Protein AF-A0A2N5XV74-F1 (afdb_monomer)

Radius of gyration: 28.9 Å; Cα contacts (8 Å, |Δi|>4): 159; chains: 1; bounding box: 77×36×85 Å

Foldseek 3Di:
DALVVLVVVLVVCQQPQFAADFLCSLVSVVVVLVVVLVVVLVVQCVVPVPAPDNPPPPPPPVDRRCHPSSVVSCVSCVNSNLSNLSNLCVQQVHHSVLVCLVVVPPVSVVVSVVSSNDHGDAAADPRGGDPVVVVVVVVVVVPDPPPDDPPDDDDDDDPDPPDPPPDDPPDPPVNVVVVVVVVVVD

Sequence (186 aa):
MNMAAAVRAVFNKYATFSGRARRAEYWWWTLALILTSIAVGIVDVTLFPEGMVPSSDLQSEGGDYEGPLSTILYLATLLPSLAVGVRRLHDVGKSGWWMFIVLVPLFGMLYLIYLNIRKGDEGSNLYGPDPLNAFAVSSSIAHSPQNEAPEATSPSKAVQPKRASWRAPSMGKDDFKSTQDRFKDK

Mean predicted aligned error: 14.93 Å

Secondary structure (DSSP, 8-state):
--HHHHHHHHHHTTT--SS---HHHHHHHHHHHHHHHHHHHHHHHHH-TT-SS---S---TT-----HHHHHHHHHHHHHHHHHHHHHHHHTT--GGGGGGGGSTTHHHHHHHHHHHSPPPSS-BTTBS-HHHHHHHHHHHTTS-S--------------------------HHHHHHHHHTTT--

pLDDT: mean 79.22, std 18.74, range [44.16, 97.81]

InterPro domains:
  IPR008523 Protein of unknown function DUF805 [PF05656] (14-129)
  IPR008523 Protein of unknown function DUF805 [PTHR34980] (8-153)

Structure (mmCIF, N/CA/C/O backbone):
data_AF-A0A2N5XV74-F1
#
_entry.id   AF-A0A2N5XV74-F1
#
loop_
_atom_site.group_PDB
_atom_site.id
_atom_site.type_symbol
_atom_site.label_atom_id
_atom_site.label_alt_id
_atom_site.label_comp_id
_atom_site.label_asym_id
_atom_site.label_entity_id
_atom_site.label_seq_id
_atom_site.pdbx_PDB_ins_code
_atom_site.Cartn_x
_atom_site.Cartn_y
_atom_site.Cartn_z
_atom_site.occupancy
_atom_site.B_iso_or_equiv
_atom_site.auth_seq_id
_atom_site.auth_comp_id
_atom_site.auth_asym_id
_atom_site.auth_atom_id
_atom_site.pdbx_PDB_model_num
ATOM 1 N N . MET A 1 1 ? 8.786 -1.049 15.254 1.00 88.50 1 MET A N 1
ATOM 2 C CA . MET A 1 1 ? 8.832 -2.062 14.170 1.00 88.50 1 MET A CA 1
ATOM 3 C C . MET A 1 1 ? 10.039 -1.751 13.321 1.00 88.50 1 MET A C 1
ATOM 5 O O . MET A 1 1 ? 10.252 -0.569 13.086 1.00 88.50 1 MET A O 1
ATOM 9 N N . ASN A 1 2 ? 10.798 -2.757 12.896 1.00 94.81 2 ASN A N 1
ATOM 10 C CA . ASN A 1 2 ? 11.835 -2.592 11.876 1.00 94.81 2 ASN A CA 1
ATOM 11 C C . ASN A 1 2 ? 11.296 -3.016 10.497 1.00 94.81 2 ASN A C 1
ATOM 13 O O . ASN A 1 2 ? 10.208 -3.590 10.400 1.00 94.81 2 ASN A O 1
ATOM 17 N N . MET A 1 3 ? 12.064 -2.748 9.443 1.00 95.31 3 MET A N 1
ATOM 18 C CA . MET A 1 3 ? 11.657 -3.015 8.064 1.00 95.31 3 MET A CA 1
ATOM 19 C C . MET A 1 3 ? 11.350 -4.494 7.795 1.00 95.31 3 MET A C 1
ATOM 21 O O . MET A 1 3 ? 10.280 -4.818 7.289 1.00 95.31 3 MET A O 1
ATOM 25 N N . ALA A 1 4 ? 12.238 -5.406 8.203 1.00 95.62 4 ALA A N 1
ATOM 26 C CA . ALA A 1 4 ? 12.054 -6.841 7.979 1.00 95.62 4 ALA A CA 1
ATOM 27 C C . ALA A 1 4 ? 10.775 -7.380 8.641 1.00 95.62 4 ALA A C 1
ATOM 29 O O . ALA A 1 4 ? 10.051 -8.180 8.047 1.00 95.62 4 ALA A O 1
ATOM 30 N N . ALA A 1 5 ? 10.452 -6.915 9.853 1.00 95.69 5 ALA A N 1
ATOM 31 C CA . ALA A 1 5 ? 9.199 -7.271 10.504 1.00 95.69 5 ALA A CA 1
ATOM 32 C C . ALA A 1 5 ? 7.983 -6.739 9.730 1.00 95.69 5 ALA A C 1
ATOM 34 O O . ALA A 1 5 ? 6.967 -7.426 9.683 1.00 95.69 5 ALA A O 1
ATOM 35 N N . ALA A 1 6 ? 8.065 -5.536 9.147 1.00 95.00 6 ALA A N 1
ATOM 36 C CA . ALA A 1 6 ? 6.984 -4.948 8.351 1.00 95.00 6 ALA A CA 1
ATOM 37 C C . ALA A 1 6 ? 6.697 -5.756 7.091 1.00 95.00 6 ALA A C 1
ATOM 39 O O . ALA A 1 6 ? 5.558 -6.162 6.880 1.00 95.00 6 ALA A O 1
ATOM 40 N N . VAL A 1 7 ? 7.743 -6.081 6.334 1.00 95.50 7 VAL A N 1
ATOM 41 C CA . VAL A 1 7 ? 7.644 -6.913 5.132 1.00 95.50 7 VAL A CA 1
ATOM 42 C C . VAL A 1 7 ? 7.010 -8.267 5.462 1.00 95.50 7 VAL A C 1
ATOM 44 O O . VAL A 1 7 ? 6.011 -8.646 4.855 1.00 95.50 7 VAL A O 1
ATOM 47 N N . ARG A 1 8 ? 7.506 -8.958 6.499 1.00 96.00 8 ARG A N 1
ATOM 48 C CA . ARG A 1 8 ? 6.921 -10.233 6.955 1.00 96.00 8 ARG A CA 1
ATOM 49 C C . ARG A 1 8 ? 5.457 -10.089 7.373 1.00 96.00 8 ARG A C 1
ATOM 51 O O . ARG A 1 8 ? 4.640 -10.930 7.022 1.00 96.00 8 ARG A O 1
ATOM 58 N N . ALA A 1 9 ? 5.111 -9.037 8.114 1.00 94.50 9 ALA A N 1
ATOM 59 C CA . ALA A 1 9 ? 3.739 -8.816 8.566 1.00 94.50 9 ALA A CA 1
ATOM 60 C C . ALA A 1 9 ? 2.768 -8.572 7.402 1.00 94.50 9 ALA A C 1
ATOM 62 O O . ALA A 1 9 ? 1.642 -9.064 7.449 1.00 94.50 9 ALA A O 1
ATOM 63 N N . VAL A 1 10 ? 3.198 -7.837 6.373 1.00 94.25 10 VAL A N 1
ATOM 64 C CA . VAL A 1 10 ? 2.386 -7.563 5.183 1.00 94.25 10 VAL A CA 1
ATOM 65 C C . VAL A 1 10 ? 2.198 -8.828 4.348 1.00 94.25 10 VAL A C 1
ATOM 67 O O . VAL A 1 10 ? 1.060 -9.151 4.021 1.00 94.25 10 VAL A O 1
ATOM 70 N N . PHE A 1 11 ? 3.256 -9.604 4.100 1.00 95.50 11 PHE A N 1
ATOM 71 C CA . PHE A 1 11 ? 3.130 -10.878 3.382 1.00 95.50 11 PHE A CA 1
ATOM 72 C C . PHE A 1 11 ? 2.319 -11.929 4.157 1.00 95.50 11 PHE A C 1
ATOM 74 O O . PHE A 1 11 ? 1.526 -12.644 3.555 1.00 95.50 11 PHE A O 1
ATOM 81 N N . ASN A 1 12 ? 2.408 -11.976 5.490 1.00 96.38 12 ASN A N 1
ATOM 82 C CA . ASN A 1 12 ? 1.548 -12.848 6.307 1.00 96.38 12 ASN A CA 1
ATOM 83 C C . ASN A 1 12 ? 0.064 -12.442 6.262 1.00 96.38 12 ASN A C 1
ATOM 85 O O . ASN A 1 12 ? -0.809 -13.241 6.589 1.00 96.38 12 ASN A O 1
ATOM 89 N N . LYS A 1 13 ? -0.225 -11.192 5.888 1.00 94.12 13 LYS A N 1
ATOM 90 C CA . LYS A 1 13 ? -1.571 -10.615 5.774 1.00 94.12 13 LYS A CA 1
ATOM 91 C C . LYS A 1 13 ? -1.854 -10.199 4.329 1.00 94.12 13 LYS A C 1
ATOM 93 O O . LYS A 1 13 ? -2.457 -9.151 4.093 1.00 94.12 13 LYS A O 1
ATOM 98 N N . TYR A 1 14 ? -1.398 -11.026 3.386 1.00 92.75 14 TYR A N 1
ATOM 99 C CA . TYR A 1 14 ? -1.299 -10.719 1.958 1.00 92.75 14 TYR A CA 1
ATOM 100 C C . TYR A 1 14 ? -2.580 -10.128 1.353 1.00 92.75 14 TYR A C 1
ATOM 102 O O . TYR A 1 14 ? -2.533 -9.113 0.673 1.00 92.75 14 TYR A O 1
ATOM 110 N N . ALA A 1 15 ? -3.733 -10.733 1.644 1.00 95.69 15 ALA A N 1
ATOM 111 C CA . ALA A 1 15 ? -5.046 -10.270 1.189 1.00 95.69 15 ALA A CA 1
ATOM 112 C C . ALA A 1 15 ? -6.018 -10.071 2.366 1.00 95.69 15 ALA A C 1
ATOM 114 O O . ALA A 1 15 ? -7.229 -10.249 2.243 1.00 95.69 15 ALA A O 1
ATOM 115 N N . THR A 1 16 ? -5.489 -9.739 3.548 1.00 95.56 16 THR A N 1
ATOM 116 C CA . THR A 1 16 ? -6.306 -9.492 4.741 1.00 95.56 16 THR A CA 1
ATOM 117 C C . THR A 1 16 ? -6.605 -8.001 4.867 1.00 95.56 16 THR A C 1
ATOM 119 O O . THR A 1 16 ? -5.763 -7.219 5.309 1.00 95.56 16 THR A O 1
ATOM 122 N N . PHE A 1 17 ? -7.830 -7.619 4.504 1.00 95.38 17 PHE A N 1
ATOM 123 C CA . PHE A 1 17 ? -8.315 -6.234 4.562 1.00 95.38 17 PHE A CA 1
ATOM 124 C C . PHE A 1 17 ? -8.915 -5.849 5.922 1.00 95.38 17 PHE A C 1
ATOM 126 O O . PHE A 1 17 ? -9.145 -4.673 6.187 1.00 95.38 17 PHE A O 1
ATOM 133 N N . SER A 1 18 ? -9.173 -6.817 6.801 1.00 93.62 18 SER A N 1
ATOM 134 C CA . SER A 1 18 ? -9.724 -6.578 8.136 1.00 93.62 18 SER A CA 1
ATOM 135 C C . SER A 1 18 ? -8.641 -6.226 9.161 1.00 93.62 18 SER A C 1
ATOM 137 O O . SER A 1 18 ? -7.460 -6.544 9.005 1.00 93.62 18 SER A O 1
ATOM 139 N N . GLY A 1 19 ? -9.051 -5.570 10.247 1.00 93.19 19 GLY A N 1
ATOM 140 C CA . GLY A 1 19 ? -8.145 -5.149 11.310 1.00 93.19 19 GLY A CA 1
ATOM 141 C C . GLY A 1 19 ? -7.444 -3.824 11.021 1.00 93.19 19 GLY A C 1
ATOM 142 O O . GLY A 1 19 ? -7.831 -3.064 10.131 1.00 93.19 19 GLY A O 1
ATOM 143 N N . ARG A 1 20 ? -6.395 -3.557 11.807 1.00 94.31 20 ARG A N 1
ATOM 144 C CA . ARG A 1 20 ? -5.669 -2.283 11.836 1.00 94.31 20 ARG A CA 1
ATOM 145 C C . ARG A 1 20 ? -4.180 -2.485 11.576 1.00 94.31 20 ARG A C 1
ATOM 147 O O . ARG A 1 20 ? -3.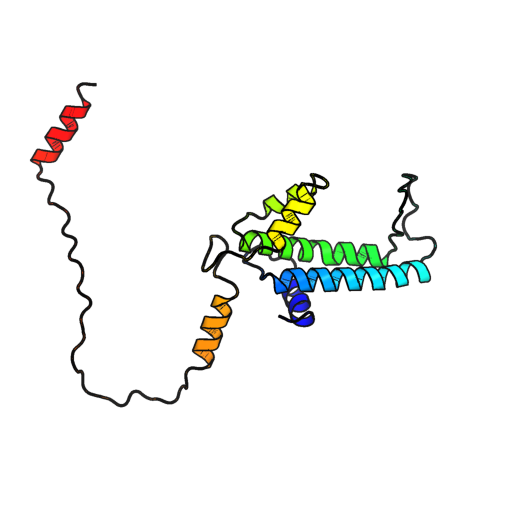595 -3.477 12.017 1.00 94.31 20 ARG A O 1
ATOM 154 N N . ALA A 1 21 ? -3.569 -1.548 10.856 1.00 93.69 21 ALA A N 1
ATOM 155 C CA . ALA A 1 21 ? -2.130 -1.510 10.611 1.00 93.69 21 ALA A CA 1
ATOM 156 C C . ALA A 1 21 ? -1.517 -0.279 11.280 1.00 93.69 21 ALA A C 1
ATOM 158 O O . ALA A 1 21 ? -1.982 0.846 11.101 1.00 93.69 21 ALA A O 1
ATOM 159 N N . ARG A 1 22 ? -0.432 -0.492 12.030 1.00 91.81 22 ARG A N 1
ATOM 160 C CA . ARG A 1 22 ? 0.307 0.600 12.673 1.00 91.81 22 ARG A CA 1
ATOM 161 C C . ARG A 1 22 ? 1.038 1.457 11.639 1.00 91.81 22 ARG A C 1
ATOM 163 O O . ARG A 1 22 ? 1.512 0.948 10.627 1.00 91.81 22 ARG A O 1
ATOM 170 N N . ARG A 1 23 ? 1.271 2.732 11.968 1.00 94.69 23 ARG A N 1
ATOM 171 C CA . ARG A 1 23 ? 2.061 3.672 11.142 1.00 94.69 23 ARG A CA 1
ATOM 172 C C . ARG A 1 23 ? 3.385 3.084 10.651 1.00 94.69 23 ARG A C 1
ATOM 174 O O . ARG A 1 23 ? 3.678 3.141 9.465 1.00 94.69 23 ARG A O 1
ATOM 181 N N . ALA A 1 24 ? 4.159 2.484 11.554 1.00 94.38 24 ALA A N 1
ATOM 182 C CA . ALA A 1 24 ? 5.452 1.907 11.198 1.00 94.38 24 ALA A CA 1
ATOM 183 C C . ALA A 1 24 ? 5.332 0.707 10.239 1.00 94.38 24 ALA A C 1
ATOM 185 O O . ALA A 1 24 ? 6.224 0.505 9.435 1.00 94.38 24 ALA A O 1
ATOM 186 N N . GLU A 1 25 ? 4.255 -0.083 10.305 1.00 94.88 25 GLU A N 1
ATOM 187 C CA . GLU A 1 25 ? 4.035 -1.213 9.385 1.00 94.88 25 GLU A CA 1
ATOM 188 C C . GLU A 1 25 ? 3.802 -0.707 7.965 1.00 94.88 25 GLU A C 1
ATOM 190 O O . GLU A 1 25 ? 4.447 -1.193 7.043 1.00 94.88 25 GLU A O 1
ATOM 195 N N . TYR A 1 26 ? 2.961 0.321 7.819 1.00 96.38 26 TYR A N 1
ATOM 196 C CA . TYR A 1 26 ? 2.702 0.965 6.535 1.00 96.38 26 TYR A CA 1
ATOM 197 C C . TYR A 1 26 ? 3.965 1.620 5.958 1.00 96.38 26 TYR A C 1
ATOM 199 O O . TYR A 1 26 ? 4.381 1.280 4.860 1.00 96.38 26 TYR A O 1
ATOM 207 N N . TRP A 1 27 ? 4.631 2.505 6.708 1.00 97.31 27 TRP A N 1
ATOM 208 C CA . TRP A 1 27 ? 5.761 3.275 6.170 1.00 97.31 27 TRP A CA 1
ATOM 209 C C . TRP A 1 27 ? 7.009 2.436 5.892 1.00 97.31 27 TRP A C 1
ATOM 211 O O . TRP A 1 27 ? 7.705 2.699 4.915 1.00 97.31 27 TRP A O 1
ATOM 221 N N . TRP A 1 28 ? 7.284 1.403 6.695 1.00 97.81 28 TRP A N 1
ATOM 222 C CA . TRP A 1 28 ? 8.374 0.479 6.377 1.00 97.81 28 TRP A CA 1
ATOM 223 C C . TRP A 1 28 ? 8.063 -0.401 5.168 1.00 97.81 28 TRP A C 1
ATOM 225 O O . TRP A 1 28 ? 8.981 -0.696 4.410 1.00 97.81 28 TRP A O 1
ATOM 235 N N . TRP A 1 29 ? 6.804 -0.811 4.979 1.00 97.44 29 TRP A N 1
ATOM 236 C CA . TRP A 1 29 ? 6.379 -1.492 3.756 1.00 97.44 29 TRP A CA 1
ATOM 237 C C . TRP A 1 29 ? 6.559 -0.591 2.535 1.00 97.44 29 TRP A C 1
ATOM 239 O O . TRP A 1 29 ? 7.207 -1.001 1.579 1.00 97.44 29 TRP A O 1
ATOM 249 N N . THR A 1 30 ? 6.069 0.651 2.596 1.00 96.69 30 THR A N 1
ATOM 250 C CA . THR A 1 30 ? 6.218 1.632 1.513 1.00 96.69 30 THR A CA 1
ATOM 251 C C . THR A 1 30 ? 7.686 1.869 1.173 1.00 96.69 30 THR A C 1
ATOM 253 O O . THR A 1 30 ? 8.053 1.842 0.005 1.00 96.69 30 THR A O 1
ATOM 256 N N . LEU A 1 31 ? 8.547 2.048 2.181 1.00 97.06 31 LEU A N 1
ATOM 257 C CA . LEU A 1 31 ? 9.978 2.229 1.950 1.00 97.06 31 LEU A CA 1
ATOM 258 C C . LEU A 1 31 ? 10.623 0.983 1.328 1.00 97.06 31 LEU A C 1
ATOM 260 O O . LEU A 1 31 ? 11.388 1.108 0.377 1.00 97.06 31 LEU A O 1
ATOM 264 N N . ALA A 1 32 ? 10.314 -0.211 1.841 1.00 97.44 32 ALA A N 1
ATOM 265 C CA . ALA A 1 32 ? 10.829 -1.459 1.283 1.00 97.44 32 ALA A CA 1
ATOM 266 C C . ALA A 1 32 ? 10.394 -1.644 -0.177 1.00 97.44 32 ALA A C 1
ATOM 268 O O . ALA A 1 32 ? 11.206 -2.054 -1.004 1.00 97.44 32 ALA A O 1
ATOM 269 N N . LEU A 1 33 ? 9.143 -1.301 -0.499 1.00 96.12 33 LEU A N 1
ATOM 270 C CA . LEU A 1 33 ? 8.621 -1.353 -1.858 1.00 96.12 33 LEU A CA 1
ATOM 271 C C . LEU A 1 33 ? 9.355 -0.366 -2.771 1.00 96.12 33 LEU A C 1
ATOM 273 O O . LEU A 1 33 ? 9.842 -0.794 -3.804 1.00 96.12 33 LEU A O 1
ATOM 277 N N . ILE A 1 34 ? 9.541 0.894 -2.355 1.00 95.69 34 ILE A N 1
ATOM 278 C CA . ILE A 1 34 ? 10.302 1.898 -3.125 1.00 95.69 34 ILE A CA 1
ATOM 279 C C . ILE A 1 34 ? 11.723 1.404 -3.426 1.00 95.69 34 ILE A C 1
ATOM 281 O O . ILE A 1 34 ? 12.160 1.443 -4.573 1.00 95.69 34 ILE A O 1
ATOM 285 N N . LEU A 1 35 ? 12.443 0.905 -2.416 1.00 96.94 35 LEU A N 1
ATOM 286 C CA . LEU A 1 35 ? 13.807 0.399 -2.602 1.00 96.94 35 LEU A CA 1
ATOM 287 C C . LEU A 1 35 ? 13.846 -0.822 -3.531 1.00 96.94 35 LEU A C 1
ATOM 289 O O . LEU A 1 35 ? 14.741 -0.931 -4.366 1.00 96.94 35 LEU A O 1
ATOM 293 N N . THR A 1 36 ? 12.867 -1.721 -3.404 1.00 95.94 36 THR A N 1
ATOM 294 C CA . THR A 1 36 ? 12.751 -2.902 -4.269 1.00 95.94 36 THR A CA 1
ATOM 295 C C . THR A 1 36 ? 12.438 -2.493 -5.706 1.00 95.94 36 THR A C 1
ATOM 297 O O . THR A 1 36 ? 13.081 -2.996 -6.618 1.00 95.94 36 THR A O 1
ATOM 300 N N . SER A 1 37 ? 11.523 -1.544 -5.915 1.00 93.62 37 SER A N 1
ATOM 301 C CA . SER A 1 37 ? 11.183 -1.017 -7.239 1.00 93.62 37 SER A CA 1
ATOM 302 C C . SER A 1 37 ? 12.383 -0.357 -7.914 1.00 93.62 37 SER A C 1
ATOM 304 O O . SER A 1 37 ? 12.627 -0.621 -9.084 1.00 93.62 37 SER A O 1
ATOM 306 N N . ILE A 1 38 ? 13.182 0.432 -7.184 1.00 93.56 38 ILE A N 1
ATOM 307 C CA . ILE A 1 38 ? 14.412 1.031 -7.731 1.00 93.56 38 ILE A CA 1
ATOM 308 C C . ILE A 1 38 ? 15.410 -0.060 -8.139 1.00 93.56 38 ILE A C 1
ATOM 310 O O . ILE A 1 38 ? 15.950 -0.022 -9.241 1.00 93.56 38 ILE A O 1
ATOM 314 N N . ALA A 1 39 ? 15.652 -1.047 -7.270 1.00 95.12 39 ALA A N 1
ATOM 315 C CA . ALA A 1 39 ? 16.591 -2.128 -7.561 1.00 95.12 39 ALA A CA 1
ATOM 316 C C . ALA A 1 39 ? 16.149 -2.965 -8.774 1.00 95.12 39 ALA A C 1
ATOM 318 O O . ALA A 1 39 ? 16.959 -3.246 -9.653 1.00 95.12 39 ALA A O 1
ATOM 319 N N . VAL A 1 40 ? 14.865 -3.327 -8.837 1.00 93.56 40 VAL A N 1
ATOM 320 C CA . VAL A 1 40 ? 14.290 -4.089 -9.953 1.00 93.56 40 VAL A CA 1
ATOM 321 C C . VAL A 1 40 ? 14.297 -3.270 -11.244 1.00 93.56 40 VAL A C 1
ATOM 323 O O . VAL A 1 40 ? 14.670 -3.812 -12.277 1.00 93.56 40 VAL A O 1
ATOM 326 N N . GLY A 1 41 ? 14.004 -1.969 -11.187 1.00 91.00 41 GLY A N 1
ATOM 327 C CA . GLY A 1 41 ? 14.062 -1.084 -12.353 1.00 91.00 41 GLY A CA 1
ATOM 328 C C . GLY A 1 41 ? 15.466 -0.981 -12.957 1.00 91.00 41 GLY A C 1
ATOM 329 O O . GLY A 1 41 ? 15.621 -1.038 -14.172 1.00 91.00 41 GLY A O 1
ATOM 330 N N . ILE A 1 42 ? 16.515 -0.920 -12.124 1.00 91.62 42 ILE A N 1
ATOM 331 C CA . ILE A 1 42 ? 17.910 -0.964 -12.602 1.00 91.62 42 ILE A CA 1
ATOM 332 C C . ILE A 1 42 ? 18.204 -2.299 -13.304 1.00 91.62 42 ILE A C 1
ATOM 334 O O . ILE A 1 42 ? 18.825 -2.324 -14.368 1.00 91.62 42 ILE A O 1
ATOM 338 N N . VAL A 1 43 ? 17.760 -3.418 -12.726 1.00 92.94 43 VAL A N 1
ATOM 339 C CA . VAL A 1 43 ? 17.923 -4.743 -13.343 1.00 92.94 43 VAL A CA 1
ATOM 340 C C . VAL A 1 43 ? 17.174 -4.821 -14.675 1.00 92.94 43 VAL A C 1
ATOM 342 O O . VAL A 1 43 ? 17.730 -5.316 -15.651 1.00 92.94 43 VAL A O 1
ATOM 345 N N . ASP A 1 44 ? 15.959 -4.285 -14.754 1.00 90.38 44 ASP A N 1
ATOM 346 C CA . ASP A 1 44 ? 15.176 -4.297 -15.987 1.00 90.38 44 ASP A CA 1
ATOM 347 C C . ASP A 1 44 ? 15.843 -3.489 -17.105 1.00 90.38 44 ASP A C 1
ATOM 349 O O . ASP A 1 44 ? 16.006 -4.007 -18.205 1.00 90.38 44 ASP A O 1
ATOM 353 N N . VAL A 1 45 ? 16.322 -2.271 -16.826 1.00 87.88 45 VAL A N 1
ATOM 354 C CA . VAL A 1 45 ? 17.019 -1.440 -17.829 1.00 87.88 45 VAL A CA 1
ATOM 355 C C . VAL A 1 45 ? 18.309 -2.104 -18.332 1.00 87.88 45 VAL A C 1
ATOM 357 O O . VAL A 1 45 ? 18.702 -1.905 -19.480 1.00 87.88 45 VAL A O 1
ATOM 360 N N . THR A 1 46 ? 18.977 -2.908 -17.498 1.00 90.06 46 THR A N 1
ATOM 361 C CA . THR A 1 46 ? 20.226 -3.591 -17.887 1.00 90.06 46 THR A CA 1
ATOM 362 C C . THR A 1 46 ? 20.005 -4.904 -18.635 1.00 90.06 46 THR A C 1
ATOM 364 O O . THR A 1 46 ? 20.780 -5.218 -19.536 1.00 90.06 46 THR A O 1
ATOM 367 N N . LEU A 1 47 ? 18.979 -5.678 -18.274 1.00 90.56 47 LEU A N 1
ATOM 368 C CA . LEU A 1 47 ? 18.706 -6.993 -18.863 1.00 90.56 47 LEU A CA 1
ATOM 369 C C . LEU A 1 47 ? 17.700 -6.940 -20.020 1.00 90.56 47 LEU A C 1
ATOM 371 O O . LEU A 1 47 ? 17.737 -7.803 -20.896 1.00 90.56 47 LEU A O 1
ATOM 375 N N . PHE A 1 48 ? 16.818 -5.940 -20.030 1.00 86.75 48 PHE A N 1
ATOM 376 C CA . PHE A 1 48 ? 15.719 -5.775 -20.983 1.00 86.75 48 PHE A CA 1
ATOM 377 C C . PHE A 1 48 ? 15.678 -4.335 -21.532 1.00 86.75 48 PHE A C 1
ATOM 379 O O . PHE A 1 48 ? 14.689 -3.629 -21.332 1.00 86.75 48 PHE A O 1
ATOM 386 N N . PRO A 1 49 ? 16.722 -3.877 -22.250 1.00 79.31 49 PRO A N 1
ATOM 387 C CA . PRO A 1 49 ? 16.814 -2.495 -22.735 1.00 79.31 49 PRO A CA 1
ATOM 388 C C . PRO A 1 49 ? 15.702 -2.109 -23.726 1.00 79.31 49 PRO A C 1
ATOM 390 O O . PRO A 1 49 ? 15.396 -0.930 -23.866 1.00 79.31 49 PRO A O 1
ATOM 393 N N . GLU A 1 50 ? 15.087 -3.088 -24.395 1.00 75.25 50 GLU A N 1
ATOM 394 C CA . GLU A 1 50 ? 13.963 -2.880 -25.322 1.00 75.25 50 GLU A CA 1
ATOM 395 C C . GLU A 1 50 ? 12.582 -3.041 -24.651 1.00 75.25 50 GLU A C 1
ATOM 397 O O . GLU A 1 50 ? 11.556 -2.810 -25.286 1.00 75.25 50 GLU A O 1
ATOM 402 N N . GLY A 1 51 ? 12.536 -3.407 -23.361 1.00 71.00 51 GLY A N 1
ATOM 403 C CA . GLY A 1 51 ? 11.296 -3.690 -22.634 1.00 71.00 51 GLY A CA 1
ATOM 404 C C . GLY A 1 51 ? 10.569 -4.959 -23.108 1.00 71.00 51 GLY A C 1
ATOM 405 O O . GLY A 1 51 ? 10.988 -5.642 -24.039 1.00 71.00 51 GLY A O 1
ATOM 406 N N . MET A 1 52 ? 9.475 -5.318 -22.426 1.00 64.62 52 MET A N 1
ATOM 407 C CA . MET A 1 52 ? 8.604 -6.444 -22.825 1.00 64.62 52 MET A CA 1
ATOM 408 C C . MET A 1 52 ? 7.324 -5.973 -23.531 1.00 64.62 52 MET A C 1
ATOM 410 O O . MET A 1 52 ? 6.680 -6.747 -24.239 1.00 64.62 52 MET A O 1
ATOM 414 N N . VAL A 1 53 ? 6.944 -4.711 -23.335 1.00 62.22 53 VAL A N 1
ATOM 415 C CA . VAL A 1 53 ? 5.724 -4.121 -23.882 1.00 62.22 53 VAL A CA 1
ATOM 416 C C . VAL A 1 53 ? 6.151 -3.086 -24.918 1.00 62.22 53 VAL A C 1
ATOM 418 O O . VAL A 1 53 ? 6.846 -2.140 -24.544 1.00 62.22 53 VAL A O 1
ATOM 421 N N . PRO A 1 54 ? 5.767 -3.228 -26.201 1.00 55.00 54 PRO A N 1
ATOM 422 C CA . PRO A 1 54 ? 5.921 -2.144 -27.158 1.00 55.00 54 PRO A CA 1
ATOM 423 C C . PRO A 1 54 ? 5.211 -0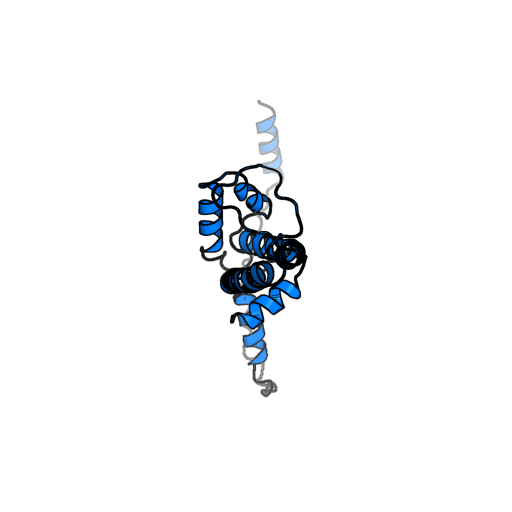.936 -26.560 1.00 55.00 54 PRO A C 1
ATOM 425 O O . PRO A 1 54 ? 4.012 -1.016 -26.284 1.00 55.00 54 PRO A O 1
ATOM 428 N N . SER A 1 55 ? 5.947 0.141 -26.296 1.00 58.59 55 SER A N 1
ATOM 429 C CA . SER A 1 55 ? 5.366 1.404 -25.863 1.00 58.59 55 SER A CA 1
ATOM 430 C C . SER A 1 55 ? 4.346 1.812 -26.921 1.00 58.59 55 SER A C 1
ATOM 432 O O . SER A 1 55 ? 4.718 2.302 -27.983 1.00 58.59 55 SER A O 1
ATOM 434 N N . SER A 1 56 ? 3.060 1.543 -26.690 1.00 57.62 56 SER A N 1
ATOM 435 C CA . SER A 1 56 ? 2.008 2.139 -27.502 1.00 57.62 56 SER A CA 1
ATOM 436 C C . SER A 1 56 ? 2.206 3.643 -27.390 1.00 57.62 56 SER A C 1
ATOM 438 O O . SER A 1 56 ? 2.306 4.118 -26.260 1.00 57.62 56 SER A O 1
ATOM 440 N N . ASP A 1 57 ? 2.297 4.333 -28.527 1.00 52.72 57 ASP A N 1
ATOM 441 C CA . ASP A 1 57 ? 2.753 5.717 -28.749 1.00 52.72 57 ASP A CA 1
ATOM 442 C C . ASP A 1 57 ? 2.001 6.842 -27.992 1.00 52.72 57 ASP A C 1
ATOM 444 O O . ASP A 1 57 ? 1.875 7.971 -28.470 1.00 52.72 57 ASP A O 1
ATOM 448 N N . LEU A 1 58 ? 1.505 6.592 -26.785 1.00 55.19 58 LEU A N 1
ATOM 449 C CA . LEU A 1 58 ? 1.301 7.626 -25.790 1.00 55.19 58 LEU A CA 1
ATOM 450 C C . LEU A 1 58 ? 2.685 8.069 -25.325 1.00 55.19 58 LEU A C 1
ATOM 452 O O . LEU A 1 58 ? 3.284 7.464 -24.441 1.00 55.19 58 LEU A O 1
ATOM 456 N N . GLN A 1 59 ? 3.190 9.124 -25.964 1.00 51.44 59 GLN A N 1
ATOM 457 C CA . GLN A 1 59 ? 4.319 9.917 -25.492 1.00 51.44 59 GLN A CA 1
ATOM 458 C C . GLN A 1 59 ? 4.048 10.360 -24.047 1.00 51.44 59 GLN A C 1
ATOM 460 O O . GLN A 1 59 ? 3.496 11.428 -23.792 1.00 51.44 59 GLN A O 1
ATOM 465 N N . SER A 1 60 ? 4.412 9.528 -23.077 1.00 50.78 60 SER A N 1
ATOM 466 C CA . SER A 1 60 ? 4.673 9.986 -21.727 1.00 50.78 60 SER A CA 1
ATOM 467 C C . SER A 1 60 ? 6.025 10.683 -21.785 1.00 50.78 60 SER A C 1
ATOM 469 O O . SER A 1 60 ? 7.069 10.029 -21.854 1.00 50.78 60 SER A O 1
ATOM 471 N N . GLU A 1 61 ? 6.019 12.013 -21.796 1.00 49.94 61 GLU A N 1
ATOM 472 C CA . GLU A 1 61 ? 7.209 12.781 -21.445 1.00 49.94 61 GLU A CA 1
ATOM 473 C C . GLU A 1 61 ? 7.583 12.411 -20.001 1.00 49.94 61 GLU A C 1
ATOM 475 O O . GLU A 1 61 ? 6.971 12.881 -19.045 1.00 49.94 61 GLU A O 1
ATOM 480 N N . GLY A 1 62 ? 8.515 11.463 -19.861 1.00 47.59 62 GLY A N 1
ATOM 481 C CA . GLY A 1 62 ? 8.865 10.822 -18.589 1.00 47.59 62 GLY A CA 1
ATOM 482 C C . GLY A 1 62 ? 8.659 9.304 -18.538 1.00 47.59 62 GLY A C 1
ATOM 483 O O . GLY A 1 62 ? 8.547 8.778 -17.441 1.00 47.59 62 GLY A O 1
ATOM 484 N N . GLY A 1 63 ? 8.581 8.616 -19.685 1.00 46.19 63 GLY A N 1
ATOM 485 C CA . GLY A 1 63 ? 8.299 7.179 -19.773 1.00 46.19 63 GLY A CA 1
ATOM 486 C C . GLY A 1 63 ? 9.183 6.307 -18.885 1.00 46.19 63 GLY A C 1
ATOM 487 O O . GLY A 1 63 ? 10.360 6.090 -19.175 1.00 46.19 63 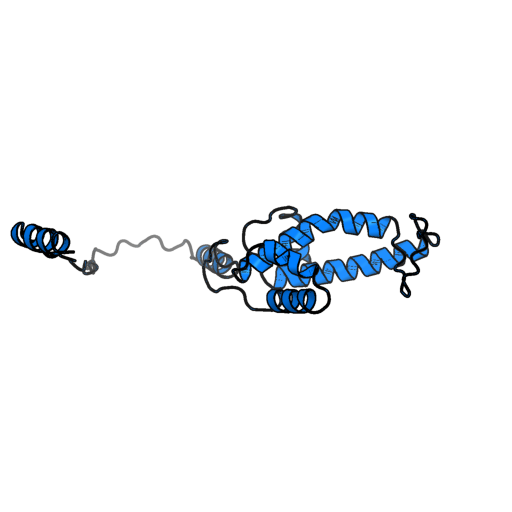GLY A O 1
ATOM 488 N N . ASP A 1 64 ? 8.579 5.790 -17.819 1.00 58.91 64 ASP A N 1
ATOM 489 C CA . ASP A 1 64 ? 9.117 4.704 -17.019 1.00 58.91 64 ASP A CA 1
ATOM 490 C C . ASP A 1 64 ? 9.194 3.454 -17.909 1.00 58.91 64 ASP A C 1
ATOM 492 O O . ASP A 1 64 ? 8.182 2.957 -18.407 1.00 58.91 64 ASP A O 1
ATOM 496 N N . TYR A 1 65 ? 10.405 2.950 -18.150 1.00 54.56 65 TYR A N 1
ATOM 497 C CA . TYR A 1 65 ? 10.593 1.653 -18.794 1.00 54.56 65 TYR A CA 1
ATOM 498 C C . TYR A 1 65 ? 10.082 0.564 -17.839 1.00 54.56 65 TYR A C 1
ATOM 500 O O . TYR A 1 65 ? 10.805 0.128 -16.941 1.00 54.56 65 TYR A O 1
ATOM 508 N N . GLU A 1 66 ? 8.832 0.123 -17.995 1.00 68.62 66 GLU A N 1
ATOM 509 C CA . GLU A 1 66 ? 8.312 -1.019 -17.238 1.00 68.62 66 GLU A CA 1
ATOM 510 C C . GLU A 1 66 ? 8.831 -2.324 -17.855 1.00 68.62 66 GLU A C 1
ATOM 512 O O . GLU A 1 66 ? 8.298 -2.857 -18.831 1.00 68.62 66 GLU A O 1
ATOM 517 N N . GLY A 1 67 ? 9.921 -2.842 -17.293 1.00 85.81 67 GLY A N 1
ATOM 518 C CA . GLY A 1 67 ? 10.426 -4.160 -17.652 1.00 85.81 67 GLY A CA 1
ATOM 519 C C . GLY A 1 67 ? 9.576 -5.306 -17.078 1.00 85.81 67 GLY A C 1
ATOM 520 O O . GLY A 1 67 ? 8.677 -5.106 -16.244 1.00 85.81 67 GLY A O 1
ATOM 521 N N . PRO A 1 68 ? 9.835 -6.548 -17.526 1.00 88.69 68 PRO A N 1
ATOM 522 C CA . PRO A 1 68 ? 9.069 -7.717 -17.105 1.00 88.69 68 PRO A CA 1
ATOM 523 C C . PRO A 1 68 ? 9.152 -7.968 -15.594 1.00 88.69 68 PRO A C 1
ATOM 525 O O . PRO A 1 68 ? 8.163 -8.389 -14.989 1.00 88.69 68 PRO A O 1
ATOM 528 N N . LEU A 1 69 ? 10.296 -7.696 -14.954 1.00 91.50 69 LEU A N 1
ATOM 529 C CA . LEU A 1 69 ? 10.448 -7.914 -13.515 1.00 91.50 69 LEU A CA 1
ATOM 530 C C . LEU A 1 69 ? 9.658 -6.882 -12.709 1.00 91.50 69 LEU A C 1
ATOM 532 O O . LEU A 1 69 ? 8.995 -7.247 -11.735 1.00 91.50 69 LEU A O 1
ATOM 536 N N . SER A 1 70 ? 9.671 -5.619 -13.135 1.00 90.81 70 SER A N 1
ATOM 537 C CA . SER A 1 70 ? 8.872 -4.540 -12.544 1.00 90.81 70 SER A CA 1
ATOM 538 C C . SER A 1 70 ? 7.379 -4.846 -12.641 1.00 90.81 70 SER A C 1
ATOM 540 O O . SER A 1 70 ? 6.659 -4.709 -11.651 1.00 90.81 70 SER A O 1
ATOM 542 N N . THR A 1 71 ? 6.930 -5.377 -13.783 1.00 89.62 71 THR A N 1
ATOM 543 C CA . THR A 1 71 ? 5.538 -5.810 -13.985 1.00 89.62 71 THR A CA 1
ATOM 544 C C . THR A 1 71 ? 5.146 -6.916 -13.000 1.00 89.62 71 THR A C 1
ATOM 546 O O . THR A 1 71 ? 4.108 -6.841 -12.337 1.00 89.62 71 THR A O 1
ATOM 549 N N . ILE A 1 72 ? 5.990 -7.941 -12.845 1.00 92.81 72 ILE A N 1
ATOM 550 C CA . ILE A 1 72 ? 5.748 -9.035 -11.893 1.00 92.81 72 ILE A CA 1
ATOM 551 C C . ILE A 1 72 ? 5.720 -8.505 -10.457 1.00 92.81 72 ILE A C 1
ATOM 553 O O . ILE A 1 72 ? 4.836 -8.881 -9.684 1.00 92.81 72 ILE A O 1
ATOM 557 N N . LEU A 1 73 ? 6.656 -7.622 -10.095 1.00 94.25 73 LEU A N 1
ATOM 558 C CA . LEU A 1 73 ? 6.706 -7.001 -8.773 1.00 94.25 73 LEU A CA 1
ATOM 559 C C . LEU A 1 73 ? 5.420 -6.220 -8.487 1.00 94.25 73 LEU A C 1
ATOM 561 O O . LEU A 1 73 ? 4.843 -6.382 -7.409 1.00 94.25 73 LEU A O 1
ATOM 565 N N . TYR A 1 74 ? 4.953 -5.412 -9.441 1.00 92.44 74 TYR A N 1
ATOM 566 C CA . TYR A 1 74 ? 3.701 -4.669 -9.327 1.00 92.44 74 TYR A CA 1
ATOM 567 C C . TYR A 1 74 ? 2.528 -5.613 -9.045 1.00 92.44 74 TYR A C 1
ATOM 569 O O . TYR A 1 74 ? 1.848 -5.462 -8.031 1.00 92.44 74 TYR A O 1
ATOM 577 N N . LEU A 1 75 ? 2.341 -6.649 -9.867 1.00 93.12 75 LEU A N 1
ATOM 578 C CA . LEU A 1 75 ? 1.248 -7.611 -9.692 1.00 93.12 75 LEU A CA 1
ATOM 579 C C . LEU A 1 75 ? 1.343 -8.359 -8.355 1.00 93.12 75 LEU A C 1
ATOM 581 O O . LEU A 1 75 ? 0.348 -8.493 -7.640 1.00 93.12 75 LEU A O 1
ATOM 585 N N . ALA A 1 76 ? 2.546 -8.799 -7.977 1.00 94.94 76 ALA A N 1
ATOM 586 C CA . ALA A 1 76 ? 2.786 -9.520 -6.732 1.00 94.94 76 ALA A CA 1
ATOM 587 C C . ALA A 1 76 ? 2.555 -8.652 -5.485 1.00 94.94 76 ALA A C 1
ATOM 589 O O . ALA A 1 76 ? 2.187 -9.177 -4.431 1.00 94.94 76 ALA A O 1
ATOM 590 N N . THR A 1 77 ? 2.771 -7.338 -5.583 1.00 95.94 77 THR A N 1
ATOM 591 C CA . THR A 1 77 ? 2.670 -6.405 -4.451 1.00 95.94 77 THR A CA 1
ATOM 592 C C . THR A 1 77 ? 1.385 -5.578 -4.439 1.00 95.94 77 THR A C 1
ATOM 594 O O . THR A 1 77 ? 1.108 -4.913 -3.438 1.00 95.94 77 THR A O 1
ATOM 597 N N . LEU A 1 78 ? 0.555 -5.669 -5.482 1.00 94.94 78 LEU A N 1
ATOM 598 C CA . LEU A 1 78 ? -0.697 -4.926 -5.618 1.00 94.94 78 LEU A CA 1
ATOM 599 C C . LEU A 1 78 ? -1.673 -5.225 -4.471 1.00 94.94 78 LEU A C 1
ATOM 601 O O . LEU A 1 78 ? -2.079 -4.323 -3.735 1.00 94.94 78 LEU A O 1
ATOM 605 N N . LEU A 1 79 ? -2.015 -6.503 -4.283 1.00 96.56 79 LEU A N 1
ATOM 606 C CA . LEU A 1 79 ? -2.931 -6.942 -3.226 1.00 96.56 79 LEU A CA 1
ATOM 607 C C . LEU A 1 79 ? -2.427 -6.624 -1.810 1.00 96.56 79 LEU A C 1
ATOM 609 O O . LEU A 1 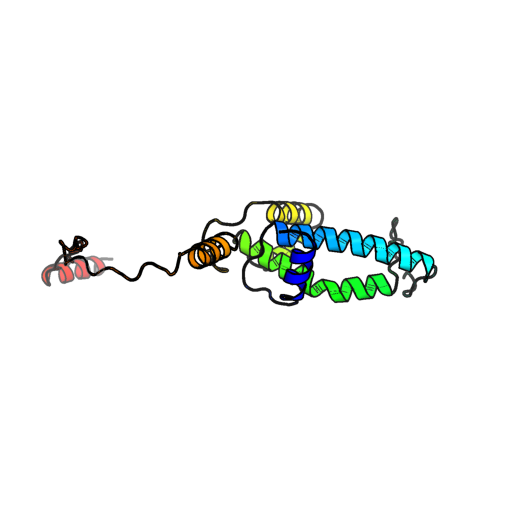79 ? -3.187 -6.006 -1.058 1.00 96.56 79 LEU A O 1
ATOM 613 N N . PRO A 1 80 ? -1.179 -6.954 -1.422 1.00 96.94 80 PRO A N 1
ATOM 614 C CA . PRO A 1 80 ? -0.689 -6.625 -0.086 1.00 96.94 80 PRO A CA 1
ATOM 615 C C . PRO A 1 80 ? -0.585 -5.117 0.161 1.00 96.94 80 PRO A C 1
ATOM 617 O O . PRO A 1 80 ? -0.873 -4.675 1.277 1.00 96.94 80 PRO A O 1
ATOM 620 N N . SER A 1 81 ? -0.251 -4.317 -0.859 1.00 96.69 81 SER A N 1
ATOM 621 C CA . SER A 1 81 ? -0.230 -2.851 -0.753 1.00 96.69 81 SER A CA 1
ATOM 622 C C . SER A 1 81 ? -1.625 -2.280 -0.517 1.00 96.69 81 SER A C 1
ATOM 624 O O . SER A 1 81 ? -1.812 -1.435 0.362 1.00 96.69 81 SER A O 1
ATOM 626 N N . LEU A 1 82 ? -2.631 -2.792 -1.231 1.00 96.25 82 LEU A N 1
ATOM 627 C CA . LEU A 1 82 ? -4.020 -2.415 -0.994 1.00 96.25 82 LEU A CA 1
ATOM 628 C C . LEU A 1 82 ? -4.480 -2.861 0.401 1.00 96.25 82 LEU A C 1
ATOM 630 O O . LEU A 1 82 ? -5.084 -2.079 1.133 1.00 96.25 82 LEU A O 1
ATOM 634 N N . ALA A 1 83 ? -4.148 -4.088 0.809 1.00 97.06 83 ALA A N 1
ATOM 635 C CA . ALA A 1 83 ? -4.538 -4.643 2.100 1.00 97.06 83 ALA A CA 1
ATOM 636 C C . ALA A 1 83 ? -3.961 -3.847 3.279 1.00 97.06 83 ALA A C 1
ATOM 638 O O . ALA A 1 83 ? -4.691 -3.514 4.216 1.00 97.06 83 ALA A O 1
ATOM 639 N N . VAL A 1 84 ? -2.669 -3.502 3.248 1.00 97.50 84 VAL A N 1
ATOM 640 C CA . VAL A 1 84 ? -2.061 -2.678 4.303 1.00 97.50 84 VAL A CA 1
ATOM 641 C C . VAL A 1 84 ? -2.584 -1.239 4.274 1.00 97.50 84 VAL A C 1
ATOM 643 O O . VAL A 1 84 ? -2.806 -0.674 5.344 1.00 97.50 84 VAL A O 1
ATOM 646 N N . GLY A 1 85 ? -2.860 -0.672 3.093 1.00 97.00 85 GLY A N 1
ATOM 647 C CA . GLY A 1 85 ? -3.480 0.650 2.951 1.00 97.00 85 GLY A CA 1
ATOM 648 C C . GLY A 1 85 ? -4.878 0.712 3.569 1.00 97.00 85 GLY A C 1
ATOM 649 O O . GLY A 1 85 ? -5.159 1.584 4.390 1.00 97.00 85 GLY A O 1
ATOM 650 N N . VAL A 1 86 ? -5.729 -0.275 3.284 1.00 97.81 86 VAL A N 1
ATOM 651 C CA . VAL A 1 86 ? -7.069 -0.394 3.883 1.00 97.81 86 VAL A CA 1
ATOM 652 C C . VAL A 1 86 ? -6.987 -0.549 5.404 1.00 97.81 86 VAL A C 1
ATOM 654 O O . VAL A 1 86 ? -7.634 0.203 6.132 1.00 97.81 86 VAL A O 1
ATOM 657 N N . ARG A 1 87 ? -6.128 -1.443 5.915 1.00 96.81 87 ARG A N 1
ATOM 658 C CA . ARG A 1 87 ? -5.914 -1.603 7.367 1.00 96.81 87 ARG A CA 1
ATOM 659 C C . ARG A 1 87 ? -5.356 -0.339 8.024 1.00 96.81 87 ARG A C 1
ATOM 661 O O . ARG A 1 87 ? -5.584 -0.104 9.212 1.00 96.81 87 ARG A O 1
ATOM 668 N N . ARG A 1 88 ? -4.608 0.476 7.283 1.00 96.62 88 ARG A N 1
ATOM 669 C CA . ARG A 1 88 ? -4.091 1.754 7.772 1.00 96.62 88 ARG A CA 1
ATOM 670 C C . ARG A 1 88 ? -5.178 2.829 7.816 1.00 96.62 88 ARG A C 1
ATOM 672 O O . ARG A 1 88 ? -5.216 3.596 8.774 1.00 96.62 88 ARG A O 1
ATOM 679 N N . LEU A 1 89 ? -6.097 2.845 6.854 1.00 97.06 89 LEU A N 1
ATOM 680 C CA . LEU A 1 89 ? -7.292 3.695 6.897 1.00 97.06 89 LEU A CA 1
ATOM 681 C C . LEU A 1 89 ? -8.224 3.307 8.050 1.00 97.06 89 LEU A C 1
ATOM 683 O O . LEU A 1 89 ? -8.692 4.178 8.783 1.00 97.06 89 LEU A O 1
ATOM 687 N N . HIS A 1 90 ? -8.407 2.007 8.281 1.00 96.94 90 HIS A N 1
ATOM 688 C CA . HIS A 1 90 ? -9.137 1.489 9.438 1.00 96.94 90 HIS A CA 1
ATOM 689 C C . HIS A 1 90 ? -8.531 1.950 10.768 1.00 96.94 90 HIS A C 1
ATOM 691 O O . HIS A 1 90 ? -9.253 2.178 11.735 1.00 96.94 90 HIS A O 1
ATOM 697 N N . ASP A 1 91 ? -7.208 2.123 10.825 1.00 95.62 91 ASP A N 1
ATOM 698 C CA . ASP A 1 91 ? -6.522 2.619 12.017 1.00 95.62 91 ASP A CA 1
ATOM 699 C C . ASP A 1 91 ? -6.865 4.084 12.344 1.00 95.62 91 ASP A C 1
ATOM 701 O O . ASP A 1 91 ? -6.785 4.462 13.503 1.00 95.62 91 ASP A O 1
ATOM 705 N N . VAL A 1 92 ? -7.292 4.893 11.367 1.00 95.50 92 VAL A N 1
ATOM 706 C CA . VAL A 1 92 ? -7.775 6.284 11.558 1.00 95.50 92 VAL A CA 1
ATOM 707 C C . VAL A 1 92 ? -9.304 6.399 11.455 1.00 95.50 92 VAL A C 1
ATOM 709 O O . VAL A 1 92 ? -9.838 7.461 11.121 1.00 95.50 92 VAL A O 1
ATOM 712 N N . GLY A 1 93 ? -10.015 5.285 11.650 1.00 94.62 93 GLY A N 1
ATOM 713 C CA . GLY A 1 93 ? -11.478 5.246 11.659 1.00 94.62 93 GLY A CA 1
ATOM 714 C C . GLY A 1 93 ? -12.133 5.459 10.289 1.00 94.62 93 GLY A C 1
ATOM 715 O O . GLY A 1 93 ? -13.335 5.714 10.211 1.00 94.62 93 GLY A O 1
ATOM 716 N N . LYS A 1 94 ? -11.376 5.367 9.189 1.00 96.25 94 LYS A N 1
ATOM 717 C CA . LYS A 1 94 ? -11.885 5.512 7.817 1.00 96.25 94 LYS A CA 1
ATOM 718 C C . LYS A 1 94 ? -12.102 4.145 7.183 1.00 96.25 94 LYS A C 1
ATOM 720 O O . LYS A 1 94 ? -11.323 3.234 7.414 1.00 96.25 94 LYS A O 1
ATOM 725 N N . SER A 1 95 ? -13.150 4.000 6.376 1.00 96.50 95 SER A N 1
ATOM 726 C CA . SER A 1 95 ? -13.402 2.764 5.624 1.00 96.50 95 SER A CA 1
ATOM 727 C C . SER A 1 95 ? -12.404 2.584 4.475 1.00 96.50 95 SER A C 1
ATOM 729 O O . SER A 1 95 ? -11.857 3.558 3.958 1.00 96.50 95 SER A O 1
ATOM 731 N N . GLY A 1 96 ? -12.205 1.342 4.022 1.00 94.19 96 GLY A N 1
ATOM 732 C CA . GLY A 1 96 ? -11.330 1.037 2.881 1.00 94.19 96 GLY A CA 1
ATOM 733 C C . GLY A 1 96 ? -11.705 1.744 1.571 1.00 94.19 96 GLY A C 1
ATOM 734 O O . GLY A 1 96 ? -10.834 1.983 0.740 1.00 94.19 96 GLY A O 1
ATOM 735 N N . TRP A 1 97 ? -12.964 2.168 1.412 1.00 95.75 97 TRP A N 1
ATOM 736 C CA . TRP A 1 97 ? -13.433 2.956 0.263 1.00 95.75 97 TRP A CA 1
ATOM 737 C C . TRP A 1 97 ? -12.691 4.281 0.087 1.00 95.75 97 TRP A C 1
ATOM 739 O O . TRP A 1 97 ? -12.592 4.785 -1.029 1.00 95.75 97 TRP A O 1
ATOM 749 N N . TRP A 1 98 ? -12.107 4.819 1.159 1.00 95.75 98 TRP A N 1
ATOM 750 C CA . TRP A 1 98 ? -11.256 5.997 1.058 1.00 95.75 98 TRP A CA 1
ATOM 751 C C . TRP A 1 98 ? -9.999 5.748 0.219 1.00 95.75 98 TRP A C 1
ATOM 753 O O . TRP A 1 98 ? -9.397 6.718 -0.193 1.00 95.75 98 TRP A O 1
ATOM 763 N N . MET A 1 99 ? -9.614 4.515 -0.129 1.00 93.38 99 MET A N 1
ATOM 764 C CA . MET A 1 99 ? -8.524 4.297 -1.094 1.00 93.38 99 MET A CA 1
ATOM 765 C C . MET A 1 99 ? -8.822 4.909 -2.473 1.00 93.38 99 MET A C 1
ATOM 767 O O . MET A 1 99 ? -7.902 5.373 -3.141 1.00 93.38 99 MET A O 1
ATOM 771 N N . PHE A 1 100 ? -10.092 4.983 -2.887 1.00 94.75 100 PHE A N 1
ATOM 772 C CA . PHE A 1 100 ? -10.469 5.480 -4.216 1.00 94.75 100 PHE A CA 1
ATOM 773 C C . PHE A 1 100 ? -10.318 6.990 -4.394 1.00 94.75 100 PHE A C 1
ATOM 775 O O . PHE A 1 100 ? -10.358 7.467 -5.524 1.00 94.75 100 PHE A O 1
ATOM 782 N N . ILE A 1 101 ? -10.074 7.755 -3.324 1.00 94.00 101 ILE A N 1
ATOM 783 C CA . ILE A 1 101 ? -9.749 9.178 -3.477 1.00 94.00 101 ILE A CA 1
ATOM 784 C C . ILE A 1 101 ? -8.444 9.389 -4.267 1.00 94.00 101 ILE A C 1
ATOM 786 O O . ILE A 1 101 ? -8.274 10.445 -4.866 1.00 94.00 101 ILE A O 1
ATOM 790 N N . VAL A 1 102 ? -7.573 8.377 -4.379 1.00 90.81 102 VAL A N 1
ATOM 791 C CA . VAL A 1 102 ? -6.399 8.424 -5.270 1.00 90.81 102 VAL A CA 1
ATOM 792 C C . VAL A 1 102 ? -6.759 8.735 -6.734 1.00 90.81 102 VAL A C 1
ATOM 794 O O . VAL A 1 102 ? -5.932 9.288 -7.450 1.00 90.81 102 VAL A O 1
ATOM 797 N N . LEU A 1 103 ? -7.997 8.447 -7.164 1.00 91.38 103 LEU A N 1
ATOM 798 C CA . LEU A 1 103 ? -8.498 8.757 -8.510 1.00 91.38 103 LEU A CA 1
ATOM 799 C C . LEU A 1 103 ? -8.687 10.264 -8.756 1.00 91.38 103 LEU A C 1
ATOM 801 O O . LEU A 1 103 ? -8.827 10.680 -9.902 1.00 91.38 103 LEU A O 1
ATOM 805 N N . VAL A 1 104 ? -8.694 11.086 -7.701 1.00 93.69 104 VAL A N 1
ATOM 806 C CA . VAL A 1 104 ? -8.679 12.549 -7.801 1.00 93.69 104 VAL A CA 1
ATOM 807 C C . VAL A 1 104 ? -7.220 13.014 -7.711 1.00 93.69 104 VAL A C 1
ATOM 809 O O . VAL A 1 104 ? -6.654 13.026 -6.610 1.00 93.69 104 VAL A O 1
ATOM 812 N N . PRO A 1 105 ? -6.583 13.396 -8.834 1.00 86.50 105 PRO A N 1
ATOM 813 C CA . PRO A 1 105 ? -5.161 13.717 -8.851 1.00 86.50 105 PRO A CA 1
ATOM 814 C C . PRO A 1 105 ? -4.844 14.921 -7.957 1.00 86.50 105 PRO A C 1
ATOM 816 O O . PRO A 1 105 ? -5.681 15.797 -7.727 1.00 86.50 105 PRO A O 1
ATOM 819 N N . LEU A 1 106 ? -3.608 14.955 -7.450 1.00 91.25 106 LEU A N 1
ATOM 820 C CA . LEU A 1 106 ? -3.083 15.938 -6.492 1.00 91.25 106 LEU A CA 1
ATOM 821 C C . LEU A 1 106 ? -3.813 15.949 -5.142 1.00 91.25 106 LEU A C 1
ATOM 823 O O . LEU A 1 106 ? -3.264 15.463 -4.155 1.00 91.25 106 LEU A O 1
ATOM 827 N N . PHE A 1 107 ? -5.043 16.465 -5.076 1.00 93.19 107 PHE A N 1
ATOM 828 C CA . PHE A 1 107 ? -5.788 16.607 -3.821 1.00 93.19 107 PHE A CA 1
ATOM 829 C C . PHE A 1 107 ? -6.021 15.268 -3.137 1.00 93.19 107 PHE A C 1
ATOM 831 O O . PHE A 1 107 ? -5.856 15.152 -1.921 1.00 93.19 107 PHE A O 1
ATOM 838 N N . GLY A 1 108 ? -6.370 14.247 -3.915 1.00 92.62 108 GLY A N 1
ATOM 839 C CA . GLY A 1 108 ? -6.659 12.948 -3.352 1.00 92.62 108 GLY A CA 1
ATOM 840 C C . GLY A 1 108 ? -5.430 12.228 -2.817 1.00 92.62 108 GLY A C 1
ATOM 841 O O . GLY A 1 108 ? -5.458 11.678 -1.713 1.00 92.62 108 GLY A O 1
ATOM 842 N N . MET A 1 109 ? -4.317 12.330 -3.543 1.00 92.12 109 MET A N 1
ATOM 843 C CA . MET A 1 109 ? -3.023 11.819 -3.100 1.00 92.12 109 MET A CA 1
ATOM 844 C C . MET A 1 109 ? -2.537 12.529 -1.830 1.00 92.12 109 MET A C 1
ATOM 846 O O . MET A 1 109 ? -2.171 11.864 -0.861 1.00 92.12 109 MET A O 1
ATOM 850 N N . LEU A 1 110 ? -2.595 13.865 -1.788 1.00 95.38 110 LEU A N 1
ATOM 851 C CA . LEU A 1 110 ? -2.207 14.644 -0.607 1.00 95.38 110 LEU A CA 1
ATOM 852 C C . LEU A 1 110 ? -3.060 14.286 0.617 1.00 95.38 110 LEU A C 1
ATOM 854 O O . LEU A 1 110 ? -2.527 14.109 1.715 1.00 95.38 110 LEU A O 1
ATOM 858 N N . TYR A 1 111 ? -4.372 14.120 0.436 1.00 96.12 111 TYR A N 1
ATOM 859 C CA . TYR A 1 111 ? -5.266 13.726 1.521 1.00 96.12 111 TYR A CA 1
ATOM 860 C C . TYR A 1 111 ? -4.984 12.306 2.031 1.00 96.12 111 TYR A C 1
ATOM 862 O O . TYR A 1 111 ? -4.947 12.085 3.244 1.00 96.12 111 TYR A O 1
ATOM 870 N N . LEU A 1 112 ? -4.721 11.343 1.140 1.00 94.62 112 LEU A N 1
ATOM 871 C CA . LEU A 1 112 ? -4.321 9.991 1.543 1.00 94.62 112 LEU A CA 1
ATOM 872 C C . LEU A 1 112 ? -2.997 9.990 2.297 1.00 94.62 112 LEU A C 1
ATOM 874 O O . LEU A 1 112 ? -2.889 9.325 3.326 1.00 94.62 112 LEU A O 1
ATOM 878 N N . ILE A 1 113 ? -1.998 10.741 1.836 1.00 95.25 113 ILE A N 1
ATOM 879 C CA . ILE A 1 113 ? -0.723 10.874 2.549 1.00 95.25 113 ILE A CA 1
ATOM 880 C C . ILE A 1 113 ? -0.971 11.431 3.954 1.00 95.25 113 ILE A C 1
ATOM 882 O O . ILE A 1 113 ? -0.511 10.844 4.935 1.00 95.25 113 ILE A O 1
ATOM 886 N N . TYR A 1 114 ? -1.768 12.496 4.071 1.00 96.19 114 TYR A N 1
ATOM 887 C CA . TYR A 1 114 ? -2.163 13.060 5.361 1.00 96.19 114 TYR A CA 1
ATOM 888 C C . TYR A 1 114 ? -2.785 12.002 6.289 1.00 96.19 114 TYR A C 1
ATOM 890 O O . TYR A 1 114 ? -2.341 11.854 7.431 1.00 96.19 114 TYR A O 1
ATOM 898 N N . LEU A 1 115 ? -3.745 11.202 5.808 1.00 95.75 115 LEU A N 1
ATOM 899 C CA . LEU A 1 115 ? -4.336 10.112 6.595 1.00 95.75 115 LEU A CA 1
ATOM 900 C C . LEU A 1 115 ? -3.298 9.057 7.011 1.00 95.75 115 LEU A C 1
ATOM 902 O O . LEU A 1 115 ? -3.294 8.615 8.160 1.00 95.75 115 LEU A O 1
ATOM 906 N N . ASN A 1 116 ? -2.379 8.695 6.115 1.00 94.62 116 ASN A N 1
ATOM 907 C CA . ASN A 1 116 ? -1.361 7.677 6.366 1.00 94.62 116 ASN A CA 1
ATOM 908 C C . ASN A 1 116 ? -0.255 8.134 7.341 1.00 94.62 116 ASN A C 1
ATOM 910 O O . ASN A 1 116 ? 0.339 7.288 8.022 1.00 94.62 116 ASN A O 1
ATOM 914 N N . ILE A 1 117 ? -0.020 9.440 7.506 1.00 96.00 117 ILE A N 1
ATOM 915 C CA . ILE A 1 117 ? 0.944 9.997 8.480 1.00 96.00 117 ILE A CA 1
ATOM 916 C C . ILE A 1 117 ? 0.337 10.141 9.889 1.00 96.00 117 ILE A C 1
ATOM 918 O O . ILE A 1 117 ? 1.019 9.904 10.895 1.00 96.00 117 ILE A O 1
ATOM 922 N N . ARG A 1 118 ? -0.945 10.509 9.989 1.00 93.81 118 ARG A N 1
ATOM 923 C CA . ARG A 1 118 ? -1.616 10.814 11.268 1.00 93.81 118 ARG A CA 1
ATOM 924 C C . ARG A 1 118 ? -1.594 9.674 12.280 1.00 93.81 118 ARG A C 1
ATOM 926 O O . ARG A 1 118 ? -1.624 8.507 11.918 1.00 93.81 118 ARG A O 1
ATOM 933 N N . LYS A 1 119 ? -1.614 9.992 13.576 1.00 93.38 119 LYS A N 1
ATOM 934 C CA . LYS A 1 119 ? -1.826 8.977 14.623 1.00 93.38 119 LYS A CA 1
ATOM 935 C C . LYS A 1 119 ? -3.183 8.281 14.411 1.00 93.38 119 LYS A C 1
ATOM 937 O O . LYS A 1 119 ? -4.149 8.956 14.068 1.00 93.38 119 LYS A O 1
ATOM 942 N N . GLY A 1 120 ? -3.206 6.956 14.562 1.00 90.88 120 GLY A N 1
ATOM 943 C CA . GLY A 1 120 ? -4.444 6.175 14.589 1.00 90.88 120 GLY A CA 1
ATOM 944 C C . GLY A 1 120 ? -5.272 6.438 15.845 1.00 90.88 120 GLY A C 1
ATOM 945 O O . GLY A 1 120 ? -4.780 7.054 16.792 1.00 90.88 120 GLY A O 1
ATOM 946 N N . ASP A 1 121 ? -6.512 5.964 15.845 1.00 91.38 121 ASP A N 1
ATOM 947 C CA . ASP A 1 121 ? -7.443 6.100 16.963 1.00 91.38 121 ASP A CA 1
ATOM 948 C C . ASP A 1 121 ? -6.894 5.413 18.219 1.00 91.38 121 ASP A C 1
ATOM 950 O O . ASP A 1 121 ? -6.35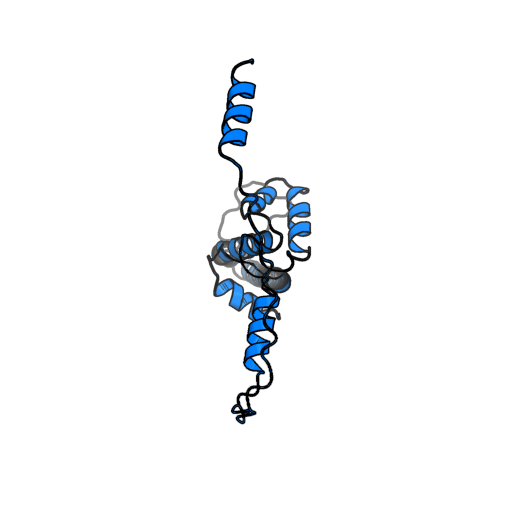7 4.304 18.156 1.00 91.38 121 ASP A O 1
ATOM 954 N N . GLU A 1 122 ? -7.045 6.056 19.373 1.00 89.75 122 GLU A N 1
ATOM 955 C CA . GLU A 1 122 ? -6.649 5.469 20.652 1.00 89.75 122 GLU A CA 1
ATOM 956 C C . GLU A 1 122 ? -7.695 4.457 21.123 1.00 89.75 122 GLU A C 1
ATOM 958 O O . GLU A 1 122 ? -8.898 4.713 21.067 1.00 89.75 122 GLU A O 1
ATOM 963 N N . GLY A 1 123 ? -7.244 3.301 21.612 1.00 86.81 123 GLY A N 1
ATOM 964 C CA . GLY A 1 123 ? -8.159 2.253 22.065 1.00 86.81 123 GLY A CA 1
ATOM 965 C C . GLY A 1 123 ? -8.850 1.513 20.914 1.00 86.81 123 GLY A C 1
ATOM 966 O O . GLY A 1 123 ? -8.391 1.515 19.772 1.00 86.81 123 GLY A O 1
ATOM 967 N N . SER A 1 124 ? -9.920 0.783 21.219 1.00 89.06 124 SER A N 1
ATOM 968 C CA . SER A 1 124 ? -10.671 0.023 20.214 1.00 89.06 124 SER A CA 1
ATOM 969 C C . SER A 1 124 ? -11.515 0.938 19.328 1.00 89.06 124 SER A C 1
ATOM 971 O O . SER A 1 124 ? -12.211 1.809 19.843 1.00 89.06 124 SER A O 1
ATOM 973 N N . ASN A 1 125 ? -11.531 0.677 18.022 1.00 93.31 125 ASN A N 1
ATOM 974 C CA . ASN A 1 125 ? -12.480 1.288 17.090 1.00 93.31 125 ASN A CA 1
ATOM 975 C C . ASN A 1 125 ? -13.312 0.206 16.374 1.00 93.31 125 ASN A C 1
ATOM 977 O O . ASN A 1 125 ? -13.183 -0.983 16.673 1.00 93.31 125 ASN A O 1
ATOM 981 N N . LEU A 1 126 ? -14.156 0.606 15.416 1.00 92.12 126 LEU A N 1
ATOM 982 C CA . LEU A 1 126 ? -15.038 -0.301 14.659 1.00 92.12 126 LEU A CA 1
ATOM 983 C C . LEU A 1 126 ? -14.297 -1.427 13.913 1.00 92.12 126 LEU A C 1
ATOM 985 O O . LEU A 1 126 ? -14.912 -2.423 13.545 1.00 92.12 126 LEU A O 1
ATOM 989 N N . TYR A 1 127 ? -12.991 -1.279 13.693 1.00 92.69 127 TYR A N 1
ATOM 990 C CA . TYR A 1 127 ? -12.161 -2.220 12.945 1.00 92.69 127 TYR A CA 1
ATOM 991 C C . TYR A 1 127 ? -11.277 -3.095 13.842 1.00 92.69 127 TYR A C 1
ATOM 993 O O . TYR A 1 127 ? -10.538 -3.938 13.331 1.00 92.69 127 TYR A O 1
ATOM 1001 N N . GLY A 1 128 ? -11.341 -2.916 15.165 1.00 90.31 128 GLY A N 1
ATOM 1002 C CA . GLY A 1 128 ? -10.666 -3.770 16.137 1.00 90.31 128 GLY A CA 1
ATOM 1003 C C . GLY A 1 128 ? -9.876 -3.017 17.216 1.00 90.31 128 GLY A C 1
ATOM 1004 O O . GLY A 1 128 ? -9.875 -1.779 17.272 1.00 90.31 128 GLY A O 1
ATOM 1005 N N . PRO A 1 129 ? -9.197 -3.769 18.102 1.00 88.75 129 PRO A N 1
ATOM 1006 C CA . PRO A 1 129 ? -8.408 -3.202 19.190 1.00 88.75 129 PRO A CA 1
ATOM 1007 C C . PRO A 1 129 ? -7.202 -2.414 18.670 1.00 88.75 129 PRO A C 1
ATOM 1009 O O . PRO A 1 129 ? -6.710 -2.657 17.566 1.00 88.75 129 PRO A O 1
ATOM 1012 N N . ASP A 1 130 ? -6.708 -1.486 19.491 1.00 86.25 130 ASP A N 1
ATOM 1013 C CA . ASP A 1 130 ? -5.500 -0.716 19.190 1.00 86.25 130 ASP A CA 1
ATOM 1014 C C . ASP A 1 130 ? -4.306 -1.665 18.970 1.00 86.25 130 ASP A C 1
ATOM 1016 O O . ASP A 1 130 ? -3.974 -2.450 19.873 1.00 86.25 130 ASP A O 1
ATOM 1020 N N . PRO A 1 131 ? -3.634 -1.601 17.804 1.00 77.62 131 PRO A N 1
ATOM 1021 C CA . PRO A 1 131 ? -2.483 -2.443 17.525 1.00 77.62 131 PRO A CA 1
ATOM 1022 C C . PRO A 1 131 ? -1.325 -2.216 18.501 1.00 77.62 131 PRO A C 1
ATOM 1024 O O . PRO A 1 131 ? -0.477 -3.090 18.593 1.00 77.62 131 PRO A O 1
ATOM 1027 N N . LEU A 1 132 ? -1.251 -1.092 19.223 1.00 76.88 132 LEU A N 1
ATOM 1028 C CA . LEU A 1 132 ? -0.241 -0.843 20.257 1.00 76.88 132 LEU A CA 1
ATOM 1029 C C . LEU A 1 132 ? -0.628 -1.460 21.609 1.00 76.88 132 LEU A C 1
ATOM 1031 O O . LEU A 1 132 ? 0.215 -2.087 22.253 1.00 76.88 132 LEU A O 1
ATOM 1035 N N . ASN A 1 133 ? -1.898 -1.351 22.014 1.00 67.12 133 ASN A N 1
ATOM 1036 C CA . ASN A 1 133 ? -2.355 -1.881 23.305 1.00 67.12 133 ASN A CA 1
ATOM 1037 C C . ASN A 1 133 ? -2.480 -3.407 23.303 1.00 67.12 133 ASN A C 1
ATOM 1039 O O . ASN A 1 133 ? -2.224 -4.035 24.327 1.00 67.12 133 ASN A O 1
ATOM 1043 N N . ALA A 1 134 ? -2.795 -4.024 22.159 1.00 61.00 134 ALA A N 1
ATOM 1044 C CA . ALA A 1 134 ? -2.785 -5.482 22.0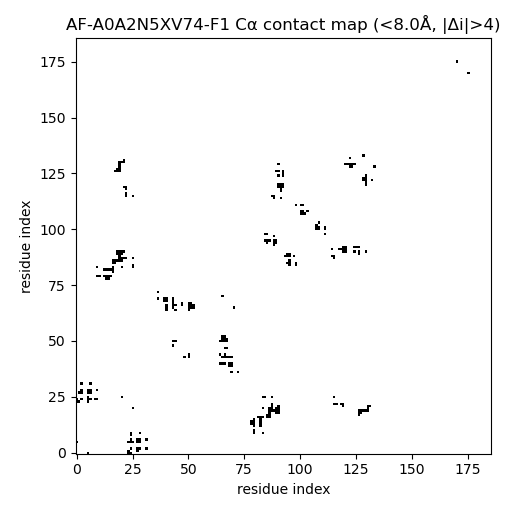32 1.00 61.00 134 ALA A CA 1
ATOM 1045 C C . ALA A 1 134 ? -1.401 -6.080 22.362 1.00 61.00 134 ALA A C 1
ATOM 1047 O O . ALA A 1 134 ? -1.315 -7.101 23.046 1.00 61.00 134 ALA A O 1
ATOM 1048 N N . PHE A 1 135 ? -0.312 -5.417 21.945 1.00 58.25 135 PHE A N 1
ATOM 1049 C CA . PHE A 1 135 ? 1.038 -5.819 22.348 1.00 58.25 135 PHE A CA 1
ATOM 1050 C C . PHE A 1 135 ? 1.297 -5.552 23.831 1.00 58.25 135 PHE A C 1
ATOM 1052 O O . PHE A 1 135 ? 1.836 -6.434 24.486 1.00 58.25 135 PHE A O 1
ATOM 1059 N N . ALA A 1 136 ? 0.889 -4.393 24.365 1.00 58.53 136 ALA A N 1
ATOM 1060 C CA . ALA A 1 136 ? 1.123 -4.031 25.766 1.00 58.53 136 ALA A CA 1
ATOM 1061 C C . ALA A 1 136 ? 0.475 -5.018 26.756 1.00 58.53 136 ALA A C 1
ATOM 1063 O O . ALA A 1 136 ? 1.117 -5.440 27.718 1.00 58.53 136 ALA A O 1
ATOM 1064 N N . VAL A 1 137 ? -0.765 -5.444 26.489 1.00 59.16 137 VAL A N 1
ATOM 1065 C CA . VAL A 1 137 ? -1.473 -6.437 27.314 1.00 59.16 137 VAL A CA 1
ATOM 1066 C C . VAL A 1 137 ? -0.799 -7.809 27.210 1.00 59.16 137 VAL A C 1
ATOM 1068 O O . VAL A 1 137 ? -0.542 -8.441 28.232 1.00 59.16 137 VAL A O 1
ATOM 1071 N N . SER A 1 138 ? -0.423 -8.251 26.003 1.00 57.56 138 SER A N 1
ATOM 1072 C CA . SER A 1 138 ? 0.285 -9.527 25.821 1.00 57.56 138 SER A CA 1
ATOM 1073 C C . SER A 1 138 ? 1.675 -9.533 26.472 1.00 57.56 138 SER A C 1
ATOM 1075 O O . SER A 1 138 ? 2.077 -10.557 27.021 1.00 57.56 138 SER A O 1
ATOM 1077 N N . SER A 1 139 ? 2.408 -8.415 26.437 1.00 56.59 139 SER A N 1
ATOM 1078 C CA . SER A 1 139 ? 3.713 -8.290 27.097 1.00 56.59 139 SER A CA 1
ATOM 1079 C C . SER A 1 139 ? 3.598 -8.172 28.616 1.00 56.59 139 SER A C 1
ATOM 1081 O O . SER A 1 139 ? 4.457 -8.688 29.320 1.00 56.59 139 SER A O 1
ATOM 1083 N N . SER A 1 140 ? 2.534 -7.540 29.126 1.00 57.28 140 SER A N 1
ATOM 1084 C CA . SER A 1 140 ? 2.261 -7.448 30.565 1.00 57.28 140 SER A CA 1
ATOM 1085 C C . SER A 1 140 ? 1.925 -8.812 31.168 1.00 57.28 140 SER A C 1
ATOM 1087 O O . SER A 1 140 ? 2.374 -9.102 32.270 1.00 57.28 140 SER A O 1
ATOM 1089 N N . ILE A 1 141 ? 1.175 -9.658 30.455 1.00 58.12 141 ILE A N 1
ATOM 1090 C CA . ILE A 1 141 ? 0.843 -11.018 30.912 1.00 58.12 141 ILE A CA 1
ATOM 1091 C C . ILE A 1 141 ? 2.078 -11.932 30.857 1.00 58.12 141 ILE A C 1
ATOM 1093 O O . ILE A 1 141 ? 2.273 -12.759 31.742 1.00 58.12 141 ILE A O 1
ATOM 1097 N N . ALA A 1 142 ? 2.957 -11.752 29.864 1.00 56.50 142 ALA A N 1
ATOM 1098 C CA . ALA A 1 142 ? 4.204 -12.514 29.750 1.00 56.50 142 ALA A CA 1
ATOM 1099 C C . ALA A 1 142 ? 5.261 -12.158 30.820 1.00 56.50 142 ALA A C 1
ATOM 1101 O O . ALA A 1 142 ? 6.242 -12.883 30.961 1.00 56.50 142 ALA A O 1
ATOM 1102 N N . HIS A 1 143 ? 5.077 -11.055 31.555 1.00 48.28 143 HIS A N 1
ATOM 1103 C CA . HIS A 1 143 ? 5.960 -10.604 32.637 1.00 48.28 143 HIS A CA 1
ATOM 1104 C C . HIS A 1 143 ? 5.342 -10.739 34.037 1.00 48.28 143 HIS A C 1
ATOM 1106 O O . HIS A 1 143 ? 5.928 -10.251 35.001 1.00 48.28 143 HIS A O 1
ATOM 1112 N N . SER A 1 144 ? 4.194 -11.412 34.187 1.00 49.56 144 SER A N 1
ATOM 1113 C CA . SER A 1 144 ? 3.750 -11.851 35.512 1.00 49.56 144 SER A CA 1
ATOM 1114 C C . SER A 1 144 ? 4.686 -12.965 35.997 1.00 49.56 144 SER A C 1
ATOM 1116 O O . SER A 1 144 ? 4.718 -14.025 35.365 1.00 49.56 144 SER A O 1
ATOM 1118 N N . PRO A 1 145 ? 5.452 -12.778 37.089 1.00 49.81 145 PRO A N 1
ATOM 1119 C CA . PRO A 1 145 ? 6.191 -13.879 37.685 1.00 49.81 145 PRO A CA 1
ATOM 1120 C C . PRO A 1 145 ? 5.173 -14.930 38.139 1.00 49.81 145 PRO A C 1
ATOM 1122 O O . PRO A 1 145 ? 4.369 -14.687 39.031 1.00 49.81 145 PRO A O 1
ATOM 1125 N N . GLN A 1 146 ? 5.189 -16.105 37.510 1.00 53.69 146 GLN A N 1
ATOM 1126 C CA . GLN A 1 146 ? 4.308 -17.230 37.848 1.00 53.69 146 GLN A CA 1
ATOM 1127 C C . GLN A 1 146 ? 4.656 -17.915 39.186 1.00 53.69 146 GLN A C 1
ATOM 1129 O O . GLN A 1 146 ? 4.173 -19.010 39.449 1.00 53.69 146 GLN A O 1
ATOM 1134 N N . ASN A 1 147 ? 5.449 -17.286 40.055 1.00 50.72 147 ASN A N 1
ATOM 1135 C CA . ASN A 1 147 ? 5.904 -17.874 41.314 1.00 50.72 147 ASN A CA 1
ATOM 1136 C C . ASN A 1 147 ? 5.525 -17.015 42.521 1.00 50.72 147 ASN A C 1
ATOM 1138 O O . ASN A 1 147 ? 6.379 -16.664 43.320 1.00 50.72 147 ASN A O 1
ATOM 1142 N N . GLU A 1 148 ? 4.239 -16.733 42.684 1.00 53.31 148 GLU A N 1
ATOM 1143 C CA . GLU A 1 148 ? 3.659 -16.605 44.020 1.00 53.31 148 GLU A CA 1
ATOM 1144 C C . GLU A 1 148 ? 2.385 -17.448 44.023 1.00 53.31 148 GLU A C 1
ATOM 1146 O O . GLU A 1 148 ? 1.323 -17.041 43.551 1.00 53.31 148 GLU A O 1
ATOM 1151 N N . ALA A 1 149 ? 2.515 -18.688 44.501 1.00 50.25 149 ALA A N 1
ATOM 1152 C CA . ALA A 1 149 ? 1.359 -19.417 44.995 1.00 50.25 149 ALA A CA 1
ATOM 1153 C C . ALA A 1 149 ? 0.676 -18.522 46.044 1.00 50.25 149 ALA A C 1
ATOM 1155 O O . ALA A 1 149 ? 1.387 -17.940 46.866 1.00 50.25 149 ALA A O 1
ATOM 1156 N N . PRO A 1 150 ? -0.658 -18.375 46.038 1.00 47.72 150 PRO A N 1
ATOM 1157 C CA . PRO A 1 150 ? -1.325 -17.577 47.051 1.00 47.72 150 PRO A CA 1
ATOM 1158 C C . PRO A 1 150 ? -1.113 -18.249 48.410 1.00 47.72 150 PRO A C 1
ATOM 1160 O O . PRO A 1 150 ? -1.748 -19.255 48.727 1.00 47.72 150 PRO A O 1
ATOM 1163 N N . GLU A 1 151 ? -0.194 -17.704 49.206 1.00 48.16 151 GLU A N 1
ATOM 1164 C CA . GLU A 1 151 ? -0.118 -17.994 50.628 1.00 48.16 151 GLU A CA 1
ATOM 1165 C C . GLU A 1 151 ? -1.468 -17.605 51.225 1.00 48.16 151 GLU A C 1
ATOM 1167 O O . GLU A 1 151 ? -1.932 -16.468 51.092 1.00 48.16 151 GLU A O 1
ATOM 1172 N N . ALA A 1 152 ? -2.141 -18.599 51.799 1.00 49.34 152 ALA A N 1
ATOM 1173 C CA . ALA A 1 152 ? -3.470 -18.485 52.361 1.00 49.34 152 ALA A CA 1
ATOM 1174 C C . ALA A 1 152 ? -3.472 -17.488 53.528 1.00 49.34 152 ALA A C 1
ATOM 1176 O O . ALA A 1 152 ? -3.385 -17.856 54.697 1.00 49.34 152 ALA A O 1
ATOM 1177 N N . THR A 1 153 ? -3.615 -16.205 53.213 1.00 47.47 153 THR A N 1
ATOM 1178 C CA . THR A 1 153 ? -3.973 -15.177 54.178 1.00 47.47 153 THR A CA 1
ATOM 1179 C C . THR A 1 153 ? -5.493 -15.069 54.216 1.00 47.47 153 THR A C 1
ATOM 1181 O O . THR A 1 153 ? -6.159 -14.651 53.274 1.00 47.47 153 THR A O 1
ATOM 1184 N N . SER A 1 154 ? -6.013 -15.565 55.339 1.00 47.53 154 SER A N 1
ATOM 1185 C CA . SER A 1 154 ? -7.326 -15.356 55.955 1.00 47.53 154 SER A CA 1
ATOM 1186 C C . SER A 1 154 ? -8.213 -14.252 55.336 1.00 47.53 154 SER A C 1
ATOM 1188 O O . SER A 1 154 ? -7.732 -13.142 55.090 1.00 47.53 154 SER A O 1
ATOM 1190 N N . PRO A 1 155 ? -9.530 -14.490 55.150 1.00 46.62 155 PRO A N 1
ATOM 1191 C CA . PRO A 1 155 ? -10.426 -13.572 54.452 1.00 46.62 155 PRO A CA 1
ATOM 1192 C C . PRO A 1 155 ? -10.695 -12.306 55.282 1.00 46.62 155 PRO A C 1
ATOM 1194 O O . PRO A 1 155 ? -11.673 -12.207 56.025 1.00 46.62 155 PRO A O 1
ATOM 1197 N N . SER A 1 156 ? -9.838 -11.296 55.132 1.00 50.59 156 SER A N 1
ATOM 1198 C CA . SER A 1 156 ? -10.056 -9.957 55.675 1.00 50.59 156 SER A CA 1
ATOM 1199 C C . SER A 1 156 ? -10.845 -9.113 54.675 1.00 50.59 156 SER A C 1
ATOM 1201 O O . SER A 1 156 ? -10.310 -8.573 53.713 1.00 50.59 156 SER A O 1
ATOM 1203 N N . LYS A 1 157 ? -12.155 -9.040 54.935 1.00 48.03 157 LYS A N 1
ATOM 1204 C CA . LYS A 1 157 ? -13.124 -8.031 54.473 1.00 48.03 157 LYS A CA 1
ATOM 1205 C C . LYS A 1 157 ? -13.092 -7.707 52.976 1.00 48.03 157 LYS A C 1
ATOM 1207 O O . LYS A 1 157 ? -12.504 -6.727 52.528 1.00 48.03 157 LYS A O 1
ATOM 1212 N N . ALA A 1 158 ? -13.899 -8.460 52.234 1.00 44.16 158 ALA A N 1
ATOM 1213 C CA . ALA A 1 158 ? -14.421 -8.044 50.941 1.00 44.16 158 ALA A CA 1
ATOM 1214 C C . ALA A 1 158 ? -15.014 -6.622 51.028 1.00 44.16 158 ALA A C 1
ATOM 1216 O O . ALA A 1 158 ? -16.061 -6.404 51.643 1.00 44.16 158 ALA A O 1
ATOM 1217 N N . VAL A 1 159 ? -14.357 -5.655 50.387 1.00 56.97 159 VAL A N 1
ATOM 1218 C CA . VAL A 1 159 ? -14.987 -4.385 50.022 1.00 56.97 159 VAL A CA 1
ATOM 1219 C C . VAL A 1 159 ? -15.975 -4.714 48.912 1.00 56.97 159 VAL A C 1
ATOM 1221 O O . VAL A 1 159 ? -15.605 -4.906 47.756 1.00 56.97 159 VAL A O 1
ATOM 1224 N N . GLN A 1 160 ? -17.246 -4.853 49.283 1.00 51.53 160 GLN A N 1
ATOM 1225 C CA . GLN A 1 160 ? -18.310 -5.014 48.305 1.00 51.53 160 GLN A CA 1
ATOM 1226 C C . GLN A 1 160 ? -18.389 -3.754 47.432 1.00 51.53 160 GLN A C 1
ATOM 1228 O O . GLN A 1 160 ? -18.428 -2.645 47.978 1.00 51.53 160 GLN A O 1
ATOM 1233 N N . PRO A 1 161 ? -18.466 -3.873 46.096 1.00 49.28 161 PRO A N 1
ATOM 1234 C CA . PRO A 1 161 ? -18.828 -2.732 45.277 1.00 49.28 161 PRO A CA 1
ATOM 1235 C C . PRO A 1 161 ? -20.243 -2.310 45.680 1.00 49.28 161 PRO A C 1
ATOM 1237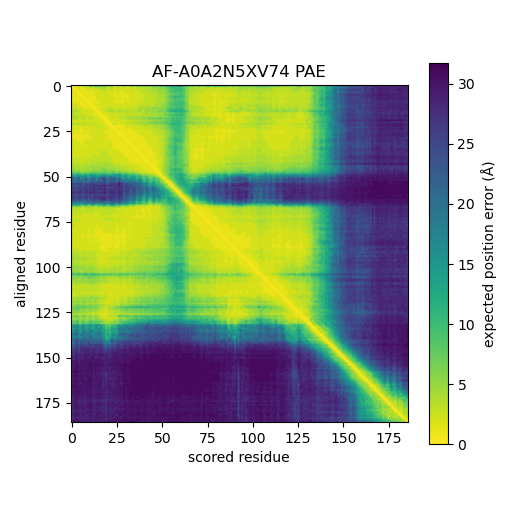 O O . PRO A 1 161 ? -21.173 -3.120 45.634 1.00 49.28 161 PRO A O 1
ATOM 1240 N N . LYS A 1 162 ? -20.417 -1.047 46.095 1.00 56.19 162 LYS A N 1
ATOM 1241 C CA . LYS A 1 162 ? -21.741 -0.436 46.264 1.00 56.19 162 LYS A CA 1
ATOM 1242 C C . LYS A 1 162 ? -22.476 -0.574 44.932 1.00 56.19 162 LYS A C 1
ATOM 1244 O O . LYS A 1 162 ? -22.273 0.223 44.020 1.00 56.19 162 LYS A O 1
ATOM 1249 N N . ARG A 1 163 ? -23.327 -1.595 44.812 1.00 52.62 163 ARG A N 1
ATOM 1250 C CA . ARG A 1 163 ? -24.326 -1.667 43.752 1.00 52.62 163 ARG A CA 1
ATOM 1251 C C . ARG A 1 163 ? -25.183 -0.418 43.902 1.00 52.62 163 ARG A C 1
ATOM 1253 O O . ARG A 1 163 ? -25.911 -0.290 44.884 1.00 52.62 163 ARG A O 1
ATOM 1260 N N . ALA A 1 164 ? -25.060 0.511 42.960 1.00 56.91 164 ALA A N 1
ATOM 1261 C CA . ALA A 1 164 ? -26.043 1.564 42.797 1.00 56.91 164 ALA A CA 1
ATOM 1262 C C . ALA A 1 164 ? -27.379 0.865 42.530 1.00 56.91 164 ALA A C 1
ATOM 1264 O O . ALA A 1 164 ? -27.594 0.288 41.464 1.00 56.91 164 ALA A O 1
ATOM 1265 N N . SER A 1 165 ? -28.243 0.832 43.541 1.00 59.91 165 SER A N 1
ATOM 1266 C CA . SER A 1 165 ? -29.609 0.354 43.420 1.00 59.91 165 SER A CA 1
ATOM 1267 C C . SER A 1 165 ? -30.392 1.397 42.635 1.00 59.91 165 SER A C 1
ATOM 1269 O O . SER A 1 165 ? -31.096 2.236 43.191 1.00 59.91 165 SER A O 1
ATOM 1271 N N . TRP A 1 166 ? -30.247 1.359 41.313 1.00 56.59 166 TRP A N 1
ATOM 1272 C CA . TRP A 1 166 ? -31.188 2.017 40.424 1.00 56.59 166 TRP A CA 1
ATOM 1273 C C . TRP A 1 166 ? -32.561 1.378 40.666 1.00 56.59 166 TRP A C 1
ATOM 1275 O O . TRP A 1 166 ? -32.843 0.274 40.205 1.00 56.59 166 TRP A O 1
ATOM 1285 N N . ARG A 1 167 ? -33.400 2.044 41.467 1.00 60.59 167 ARG A N 1
ATOM 1286 C CA . ARG A 1 167 ? -34.837 1.776 41.513 1.00 60.59 167 ARG A CA 1
ATOM 1287 C C . ARG A 1 167 ? -35.440 2.507 40.325 1.00 60.59 167 ARG A C 1
ATOM 1289 O O . ARG A 1 167 ? -35.385 3.733 40.272 1.00 60.59 167 ARG A O 1
ATOM 1296 N N . ALA A 1 168 ? -36.001 1.762 39.379 1.00 60.09 168 ALA A N 1
ATOM 1297 C CA . ALA A 1 168 ? -36.920 2.354 38.420 1.00 60.09 168 ALA A CA 1
ATOM 1298 C C . ALA A 1 168 ? -38.055 3.041 39.208 1.00 60.09 168 ALA A C 1
ATOM 1300 O O . ALA A 1 168 ? -38.575 2.429 40.149 1.00 60.09 168 ALA A O 1
ATOM 1301 N N . PRO A 1 169 ? -38.430 4.289 38.881 1.00 64.44 169 PRO A N 1
ATOM 1302 C CA . PRO A 1 169 ? -39.632 4.896 39.432 1.00 64.44 169 PRO A CA 1
ATOM 1303 C C . PRO A 1 169 ? -40.818 3.978 39.128 1.00 64.44 169 PRO A C 1
ATOM 1305 O O . PRO A 1 169 ? -41.035 3.605 37.975 1.00 64.44 169 PRO A O 1
ATOM 1308 N N . SER A 1 170 ? -41.559 3.563 40.156 1.00 65.19 170 SER A N 1
ATOM 1309 C CA . SER A 1 170 ? -42.796 2.814 39.962 1.00 65.19 170 SER A CA 1
ATOM 1310 C C . SER A 1 170 ? -43.816 3.755 39.331 1.00 65.19 170 SER A C 1
ATOM 1312 O O . SER A 1 170 ? -44.446 4.542 40.035 1.00 65.19 170 SER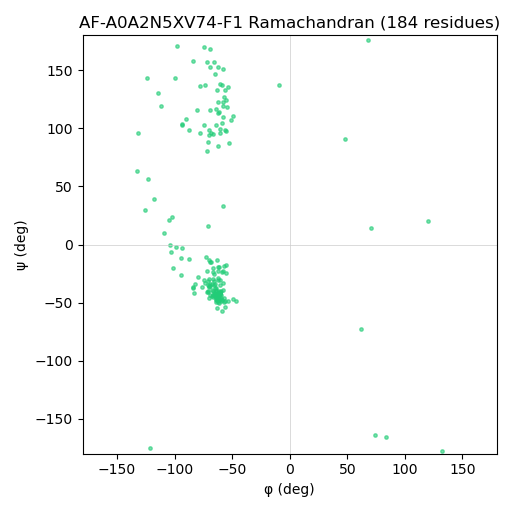 A O 1
ATOM 1314 N N . MET A 1 171 ? -43.935 3.703 38.007 1.00 56.34 171 MET A N 1
ATOM 1315 C CA . MET A 1 171 ? -44.997 4.388 37.280 1.00 56.34 171 MET A CA 1
ATOM 1316 C C . MET A 1 171 ? -46.326 3.787 37.747 1.00 56.34 171 MET A C 1
ATOM 1318 O O . MET A 1 171 ? -46.577 2.591 37.561 1.00 56.34 171 MET A O 1
ATOM 1322 N N . GLY A 1 172 ? -47.135 4.591 38.437 1.00 66.94 172 GLY A N 1
ATOM 1323 C CA . GLY A 1 172 ? -48.464 4.178 38.866 1.00 66.94 172 GLY A CA 1
ATOM 1324 C C . GLY A 1 172 ? -49.334 3.942 37.636 1.00 66.94 172 GLY A C 1
ATOM 1325 O O . GLY A 1 172 ? -49.188 4.625 36.624 1.00 66.94 172 GLY A O 1
ATOM 1326 N N . LYS A 1 173 ? -50.263 2.981 37.701 1.00 60.25 173 LYS A N 1
ATOM 1327 C CA . LYS A 1 173 ? -51.205 2.700 36.597 1.00 60.25 173 LYS A CA 1
ATOM 1328 C C . LYS A 1 173 ? -52.019 3.936 36.171 1.00 60.25 173 LYS A C 1
ATOM 1330 O O . LYS A 1 173 ? -52.546 3.964 35.061 1.00 60.25 173 LYS A O 1
ATOM 1335 N N . ASP A 1 174 ? -52.068 4.948 37.029 1.00 61.91 174 ASP A N 1
ATOM 1336 C CA . ASP A 1 174 ? -52.791 6.199 36.830 1.00 61.91 174 ASP A CA 1
ATOM 1337 C C . ASP A 1 174 ? -52.020 7.176 35.916 1.00 61.91 174 ASP A C 1
ATOM 1339 O O . ASP A 1 174 ? -52.636 7.918 35.148 1.00 61.91 174 ASP A O 1
ATOM 1343 N N . ASP A 1 175 ? -50.682 7.099 35.882 1.00 59.78 175 ASP A N 1
ATOM 1344 C CA . ASP A 1 175 ? -49.835 7.944 35.022 1.00 59.78 175 ASP A CA 1
ATOM 1345 C C . ASP A 1 175 ? -49.955 7.566 33.539 1.00 59.78 175 ASP A C 1
ATOM 1347 O O . ASP A 1 175 ? -49.883 8.434 32.663 1.00 59.78 175 ASP A O 1
ATOM 1351 N N . PHE A 1 176 ? -50.198 6.279 33.257 1.00 57.06 176 PHE A N 1
ATOM 1352 C CA . PHE A 1 176 ? -50.326 5.736 31.901 1.00 57.06 176 PHE A CA 1
ATOM 1353 C C . PHE A 1 176 ? -51.582 6.244 31.176 1.00 57.06 176 PHE A C 1
ATOM 1355 O O . PHE A 1 176 ? -51.553 6.478 29.967 1.00 57.06 176 PHE A O 1
ATOM 1362 N N . LYS A 1 177 ? -52.683 6.475 31.905 1.00 58.50 177 LYS A N 1
ATOM 1363 C CA . LYS A 1 177 ? -53.912 7.028 31.312 1.00 58.50 177 LYS A CA 1
ATOM 1364 C C . LYS A 1 177 ? -53.747 8.502 30.938 1.00 58.50 177 LYS A C 1
ATOM 1366 O O . LYS A 1 177 ? -54.110 8.888 29.831 1.00 58.50 177 LYS A O 1
ATOM 1371 N N . SER A 1 178 ? -53.085 9.296 31.786 1.00 58.59 178 SER A N 1
ATOM 1372 C CA . SER A 1 178 ? -52.872 10.730 31.515 1.00 58.59 178 SER A CA 1
ATOM 1373 C C . SER A 1 178 ? -51.971 11.003 30.302 1.00 58.59 178 SER A C 1
ATOM 1375 O O . SER A 1 178 ? -52.061 12.060 29.672 1.00 58.59 178 SER A O 1
ATOM 1377 N N . THR A 1 179 ? -51.093 10.054 29.959 1.00 59.03 179 THR A N 1
ATOM 1378 C CA . THR A 1 179 ? -50.228 10.160 28.778 1.00 59.03 179 THR A CA 1
ATOM 1379 C C . THR A 1 179 ? -50.949 9.744 27.502 1.00 59.03 179 THR A C 1
ATOM 1381 O O . THR A 1 179 ? -50.710 10.365 26.471 1.00 59.03 179 THR A O 1
ATOM 1384 N N . GLN A 1 180 ? -51.860 8.766 27.551 1.00 59.44 180 GLN A N 1
ATOM 1385 C CA . GLN A 1 180 ? -52.660 8.381 26.381 1.00 59.44 180 GLN A CA 1
ATOM 1386 C C . GLN A 1 180 ? -53.698 9.436 25.984 1.00 59.44 180 GLN A C 1
ATOM 1388 O O . GLN A 1 180 ? -53.902 9.652 24.790 1.00 59.44 180 GLN A O 1
ATOM 1393 N N . ASP A 1 181 ? -54.313 10.120 26.948 1.00 58.31 181 ASP A N 1
ATOM 1394 C CA . ASP A 1 181 ? -55.341 11.124 26.647 1.00 58.31 181 ASP A CA 1
ATOM 1395 C C . ASP A 1 181 ? -54.745 12.378 25.985 1.00 58.31 181 ASP A C 1
ATOM 1397 O O . ASP A 1 181 ? -55.351 12.970 25.097 1.00 58.31 181 ASP A O 1
ATOM 1401 N N . ARG A 1 182 ? -53.482 12.712 26.288 1.00 58.94 182 ARG A N 1
ATOM 1402 C CA . ARG A 1 182 ? -52.770 13.852 25.682 1.00 58.94 182 ARG A CA 1
ATOM 1403 C C . ARG A 1 182 ? -52.445 13.670 24.190 1.00 58.94 182 ARG A C 1
ATOM 1405 O O . ARG A 1 182 ? -52.100 14.642 23.523 1.00 58.94 182 ARG A O 1
ATOM 1412 N N . PHE A 1 183 ? -52.530 12.446 23.670 1.00 57.91 183 PHE A 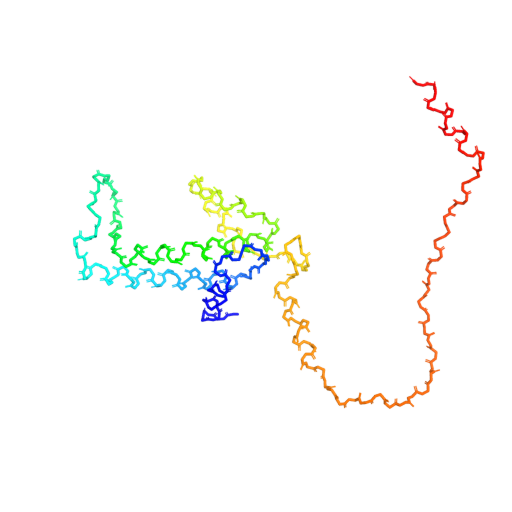N 1
ATOM 1413 C CA . PHE A 1 183 ? -52.289 12.133 22.256 1.00 57.91 183 PHE A CA 1
ATOM 1414 C C . PHE A 1 183 ? -53.571 11.997 21.426 1.00 57.91 183 PHE A C 1
ATOM 1416 O O . PHE A 1 183 ? -53.471 11.787 20.222 1.00 57.91 183 PHE A O 1
ATOM 1423 N N . LYS A 1 184 ? -54.756 12.116 22.037 1.00 56.44 184 LYS A N 1
ATOM 1424 C CA . LYS A 1 184 ? -56.039 12.064 21.316 1.00 56.44 184 LYS A CA 1
ATOM 1425 C C . LYS A 1 184 ? -56.589 13.437 20.914 1.00 56.44 184 LYS A C 1
ATOM 1427 O O . LYS A 1 184 ? -57.491 13.483 20.089 1.00 56.44 184 LYS A O 1
ATOM 1432 N N . ASP A 1 185 ? -56.009 14.519 21.435 1.00 60.31 185 ASP A N 1
ATOM 1433 C CA . ASP A 1 185 ? -56.427 15.907 21.168 1.00 60.31 185 ASP A CA 1
ATOM 1434 C C . ASP A 1 185 ? -55.522 16.646 20.153 1.00 60.31 185 ASP A C 1
ATOM 1436 O O . ASP A 1 185 ? -55.445 17.877 20.148 1.00 60.31 185 ASP A O 1
ATOM 1440 N N . LYS A 1 186 ? -54.815 15.914 19.285 1.00 53.62 186 LYS A N 1
ATOM 1441 C CA . LYS A 1 186 ? -54.111 16.454 18.110 1.00 53.62 186 LYS A CA 1
ATOM 1442 C C . LYS A 1 186 ? -54.455 15.644 16.873 1.00 53.62 186 LYS A C 1
ATOM 1444 O O . LYS A 1 186 ? -54.543 16.275 15.800 1.00 53.62 186 LYS A O 1
#

Organism: NCBI:txid2067669

Solvent-accessible surface area (backbone atoms only — not comparable to full-atom values): 11096 Å² total; per-residue (Å²): 126,57,50,71,59,18,47,51,53,39,62,77,35,33,80,45,55,73,39,60,39,51,60,57,42,48,54,30,33,52,50,51,49,53,54,47,51,54,54,39,44,54,49,23,57,74,77,36,75,81,45,76,58,83,77,67,88,72,80,53,93,79,67,75,80,65,16,65,63,44,51,50,50,47,65,73,43,45,52,30,52,50,14,47,50,24,7,34,33,30,24,58,76,37,62,55,73,63,63,59,40,54,78,40,74,67,64,23,46,54,50,50,51,52,59,62,69,47,82,54,58,81,54,66,53,102,45,44,67,26,74,66,54,58,51,51,54,56,53,54,61,74,64,56,75,89,79,70,77,82,74,87,71,72,94,77,72,84,82,71,78,82,73,78,79,80,71,76,80,82,78,52,83,68,58,58,54,63,58,56,57,68,67,72,81,117